Protein AF-A0A377WBI7-F1 (afdb_monomer_lite)

Organism: Klebsiella pneumoniae (NCBI:txid573)

Sequence (250 aa):
MFKARWRDAEKDLSSWRNSPLRPLIEELSASLDDETREEIQTQVDEAQRELADHDEVAATAERISERLIAIAGEQHAVPVSLGLAPTRVDALLRSLRLLLDSGIRGIGDASLGTANLIFLALKSLELDRLVNDGERDHTFFVVEEPEAHLHPHVQRLVYRYFLGTDGDNGDEGTPLTTILTTHSPHIASVTPIRSIVLLRHDPEGGKTIAVSTANAPFTPRDEDDLQRYIDVTRGEIFFFTWGDLGGRGC

Secondary structure (DSSP, 8-state):
-EEEEGGGHHHHHH-TTT-THHHHHHHHHHH--HHHHHHHHHHHHHHHHHHHTSHHHHHHHHHHHHHHHHHH-TTTPPP-----S--SHHHHHHH---EETTTTEEGGGS-HHHHHHHHHHHHHHHHHHHHHT-S-S-EEEEEESTTTT--HHHHHHHHHHHTT-STT---TT--EEEEEE---HHHHHTS-GGG-EEEEEETTTTEEEEEESTT----HHHHHHHHHHHHHH-GGGGT--TTSS-----

Radius of gyration: 27.44 Å; chains: 1; bounding box: 75×41×73 Å

InterPro domains:
  IPR027417 P-loop containing nucleoside triphosphate hydrolase [G3DSA:3.40.50.300] (2-210)
  IPR027417 P-loop containing nucleoside triphosphate hydrolase [SSF52540] (77-189)
  IPR041685 Endonuclease GajA/Old nuclease/RecF-like, AAA domain [PF13175] (25-188)

Structure (mmCIF, N/CA/C/O backbone):
data_AF-A0A377WBI7-F1
#
_entry.id   AF-A0A377WBI7-F1
#
loop_
_atom_site.group_PDB
_atom_site.id
_atom_site.type_symbol
_atom_site.label_atom_id
_atom_site.label_alt_id
_atom_site.label_comp_id
_atom_site.label_asym_id
_atom_site.label_entity_id
_atom_site.label_seq_id
_atom_site.pdbx_PDB_ins_code
_atom_site.Cartn_x
_atom_site.Cartn_y
_atom_site.Cartn_z
_atom_site.occupancy
_atom_site.B_iso_or_equiv
_atom_site.auth_seq_id
_atom_site.auth_comp_id
_atom_site.auth_asym_id
_atom_site.auth_atom_id
_atom_site.pdbx_PDB_model_num
ATOM 1 N N . MET A 1 1 ? -5.033 -2.474 -15.486 1.00 46.72 1 MET A N 1
ATOM 2 C CA . MET A 1 1 ? -4.048 -1.380 -15.580 1.00 46.72 1 MET A CA 1
ATOM 3 C C . MET A 1 1 ? -4.185 -0.540 -14.329 1.00 46.72 1 MET A C 1
ATOM 5 O O . MET A 1 1 ? -5.250 0.034 -14.127 1.00 46.72 1 MET A O 1
ATOM 9 N N . PHE A 1 2 ? -3.156 -0.516 -13.486 1.00 53.03 2 PHE A N 1
ATOM 10 C CA . PHE A 1 2 ? -3.106 0.356 -12.312 1.00 53.03 2 PHE A CA 1
ATOM 11 C C . PHE A 1 2 ? -2.242 1.575 -12.616 1.00 53.03 2 PHE A C 1
ATOM 13 O O . PHE A 1 2 ? -1.154 1.423 -13.165 1.00 53.03 2 PHE A O 1
ATOM 20 N N . LYS A 1 3 ? -2.741 2.769 -12.275 1.00 53.59 3 LYS A N 1
ATOM 21 C CA . LYS A 1 3 ? -2.006 4.034 -12.371 1.00 53.59 3 LYS A CA 1
ATOM 22 C C . LYS A 1 3 ? -1.925 4.657 -10.980 1.00 53.59 3 LYS A C 1
ATOM 24 O O . LYS A 1 3 ? -2.959 5.028 -10.432 1.00 53.59 3 LYS A O 1
ATOM 29 N N . ALA A 1 4 ? -0.720 4.794 -10.438 1.00 56.22 4 ALA A N 1
ATOM 30 C CA . ALA A 1 4 ? -0.480 5.518 -9.191 1.00 56.22 4 ALA A CA 1
ATOM 31 C C . ALA A 1 4 ? 0.111 6.904 -9.490 1.00 56.22 4 ALA A C 1
ATOM 33 O O . ALA A 1 4 ? 1.059 7.016 -10.267 1.00 56.22 4 ALA A O 1
ATOM 34 N N . ARG A 1 5 ? -0.440 7.956 -8.866 1.00 56.75 5 ARG A N 1
ATOM 35 C CA . ARG A 1 5 ? 0.184 9.287 -8.790 1.00 56.75 5 ARG A CA 1
ATOM 36 C C . ARG A 1 5 ? 0.450 9.620 -7.330 1.00 56.75 5 ARG A C 1
ATOM 38 O O . ARG A 1 5 ? -0.445 9.562 -6.499 1.00 56.75 5 ARG A O 1
ATOM 45 N N . TRP A 1 6 ? 1.689 9.967 -7.026 1.00 55.25 6 TRP A N 1
ATOM 46 C CA . TRP A 1 6 ? 2.224 9.886 -5.666 1.00 55.25 6 TRP A CA 1
ATOM 47 C C . TRP A 1 6 ? 1.820 11.034 -4.745 1.00 55.25 6 TRP A C 1
ATOM 49 O O . TRP A 1 6 ? 1.970 10.944 -3.532 1.00 55.25 6 TRP A O 1
ATOM 59 N N . ARG A 1 7 ? 1.238 12.097 -5.309 1.00 57.84 7 ARG A N 1
ATOM 60 C CA . ARG A 1 7 ? 0.722 13.237 -4.540 1.00 57.84 7 ARG A CA 1
ATOM 61 C C . ARG A 1 7 ? -0.483 12.880 -3.662 1.00 57.84 7 ARG A C 1
ATOM 63 O O . ARG A 1 7 ? -0.804 13.661 -2.777 1.00 57.84 7 ARG A O 1
ATOM 70 N N . ASP A 1 8 ? -1.113 11.726 -3.884 1.00 66.25 8 ASP A N 1
ATOM 71 C CA . ASP A 1 8 ? -2.325 11.304 -3.177 1.00 66.25 8 ASP A CA 1
ATOM 72 C C . ASP A 1 8 ? -2.125 10.062 -2.283 1.00 66.25 8 ASP A C 1
ATOM 74 O O . ASP A 1 8 ? -3.096 9.595 -1.698 1.00 66.25 8 ASP A O 1
ATOM 78 N N . ALA A 1 9 ? -0.903 9.532 -2.110 1.00 72.69 9 ALA A N 1
ATOM 79 C CA . ALA A 1 9 ? -0.685 8.278 -1.367 1.00 72.69 9 ALA A CA 1
ATOM 80 C C . ALA A 1 9 ? -1.206 8.333 0.083 1.00 72.69 9 ALA A C 1
ATOM 82 O O . ALA A 1 9 ? -1.908 7.428 0.521 1.00 72.69 9 ALA A O 1
ATOM 83 N N . GLU A 1 10 ? -0.945 9.418 0.814 1.00 73.31 10 GLU A N 1
ATOM 84 C CA . GLU A 1 10 ? -1.467 9.628 2.175 1.00 73.31 10 GLU A CA 1
ATOM 85 C C . GLU A 1 10 ? -3.006 9.676 2.204 1.00 73.31 10 GLU A C 1
ATOM 87 O O . GLU A 1 10 ? -3.669 9.084 3.062 1.00 73.31 10 GLU A O 1
ATOM 92 N N . LYS A 1 11 ? -3.596 10.351 1.216 1.00 76.56 11 LYS A N 1
ATOM 93 C CA . LYS A 1 11 ? -5.045 10.495 1.072 1.00 76.56 11 LYS A CA 1
ATOM 94 C C . LYS A 1 11 ? -5.715 9.170 0.709 1.00 76.56 11 LYS A C 1
ATOM 96 O O . LYS A 1 11 ? -6.778 8.849 1.237 1.00 76.56 11 LYS A O 1
ATOM 101 N N . ASP A 1 12 ? -5.097 8.394 -0.170 1.00 78.12 12 ASP A N 1
ATOM 102 C CA . ASP A 1 12 ? -5.599 7.087 -0.574 1.00 78.12 12 ASP A CA 1
ATOM 103 C C 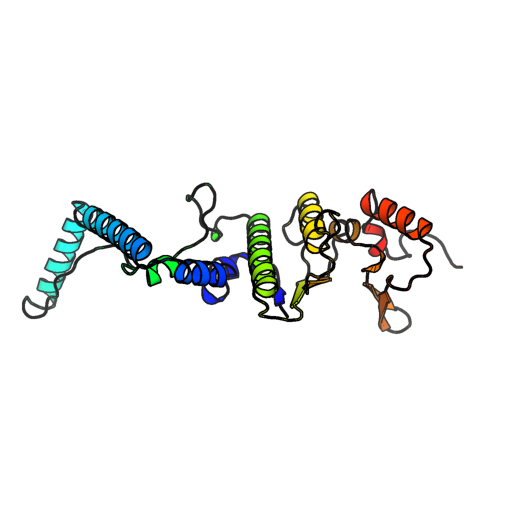. ASP A 1 12 ? -5.425 6.061 0.547 1.00 78.12 12 ASP A C 1
ATOM 105 O O . ASP A 1 12 ? -6.336 5.278 0.796 1.00 78.12 12 ASP A O 1
ATOM 109 N N . L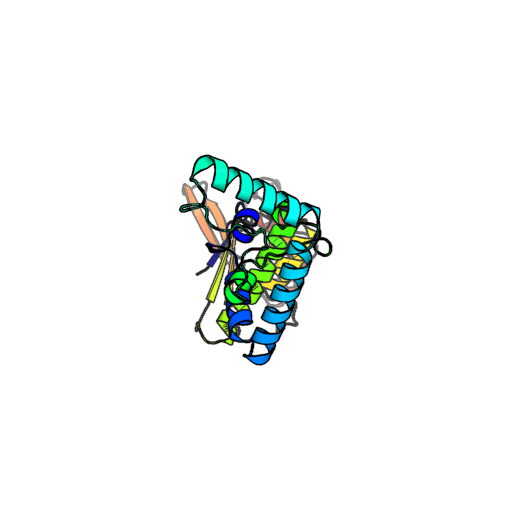EU A 1 13 ? -4.322 6.114 1.300 1.00 77.88 13 LEU A N 1
ATOM 110 C CA . LEU A 1 13 ? -4.113 5.267 2.475 1.00 77.88 13 LEU A CA 1
ATOM 111 C C . LEU A 1 13 ? -5.091 5.587 3.616 1.00 77.88 13 LEU A C 1
ATOM 113 O O . LEU A 1 13 ? -5.550 4.674 4.304 1.00 77.88 13 LEU A O 1
ATOM 117 N N . SER A 1 14 ? -5.435 6.862 3.814 1.00 73.50 14 SER A N 1
ATOM 118 C CA . SER A 1 14 ? -6.391 7.292 4.846 1.00 73.50 14 SER A CA 1
ATOM 119 C C . SER A 1 14 ? -7.859 7.044 4.469 1.00 73.50 14 SER A C 1
ATOM 121 O O . SER A 1 14 ? -8.714 6.922 5.357 1.00 73.50 14 SER A O 1
ATOM 123 N N . SER A 1 15 ? -8.172 6.925 3.172 1.00 78.94 15 SER A N 1
ATOM 124 C CA . SER A 1 15 ? -9.523 6.678 2.662 1.00 78.94 15 SER A CA 1
ATOM 125 C C . SER A 1 15 ? -9.781 5.199 2.375 1.00 78.94 15 SER A C 1
ATOM 127 O O . SER A 1 15 ? -9.255 4.643 1.418 1.00 78.94 15 SER A O 1
ATOM 129 N N . TRP A 1 16 ? -10.706 4.578 3.115 1.00 75.75 16 TRP A N 1
ATOM 130 C CA . TRP A 1 16 ? -11.101 3.174 2.907 1.00 75.75 16 TRP A CA 1
ATOM 131 C C . TRP A 1 16 ? -11.421 2.822 1.445 1.00 75.75 16 TRP A C 1
ATOM 133 O O . TRP A 1 16 ? -11.037 1.767 0.950 1.00 75.75 16 TRP A O 1
ATOM 143 N N . ARG A 1 17 ? -12.125 3.711 0.731 1.00 76.81 17 ARG A N 1
ATOM 144 C CA . ARG A 1 17 ? -12.607 3.432 -0.630 1.00 76.81 17 ARG A CA 1
ATOM 145 C C . ARG A 1 17 ? -11.471 3.245 -1.636 1.00 76.81 17 ARG A C 1
ATOM 147 O O . ARG A 1 17 ? -11.633 2.467 -2.572 1.00 76.81 17 ARG A O 1
ATOM 154 N N . ASN A 1 18 ? -10.371 3.967 -1.449 1.00 77.19 18 ASN A N 1
ATOM 155 C CA . ASN A 1 18 ? -9.232 3.972 -2.363 1.00 77.19 18 ASN A CA 1
ATOM 156 C C . ASN A 1 18 ? -8.027 3.203 -1.802 1.00 77.19 18 ASN A C 1
ATOM 158 O O . ASN A 1 18 ? -7.040 3.017 -2.515 1.00 77.19 18 ASN A O 1
ATOM 162 N N . SER A 1 19 ? -8.094 2.781 -0.538 1.00 81.62 19 SER A N 1
ATOM 163 C CA . SER A 1 19 ? -6.946 2.222 0.157 1.00 81.62 19 SER A CA 1
ATOM 164 C C . SER A 1 19 ? -6.550 0.861 -0.418 1.00 81.62 19 SER A C 1
ATOM 166 O O . SER A 1 19 ? -7.400 -0.030 -0.508 1.00 81.62 19 SER A O 1
ATOM 168 N N . PRO A 1 20 ? -5.259 0.647 -0.738 1.00 81.75 20 PRO A N 1
ATOM 169 C CA . PRO A 1 20 ? -4.745 -0.671 -1.110 1.00 81.75 20 PRO A CA 1
ATOM 170 C C . PRO A 1 20 ? -4.828 -1.699 0.031 1.00 81.75 20 PRO A C 1
ATOM 172 O O . PRO A 1 20 ? -4.635 -2.882 -0.206 1.00 81.75 20 PRO A O 1
ATOM 175 N N . LEU A 1 21 ? -5.153 -1.281 1.262 1.00 85.88 21 LEU A N 1
ATOM 176 C CA . LEU A 1 21 ? -5.431 -2.198 2.374 1.00 85.88 21 LEU A CA 1
ATOM 177 C C . LEU A 1 21 ? -6.753 -2.935 2.235 1.00 85.88 21 LEU A C 1
ATOM 179 O O . LEU A 1 21 ? -6.929 -3.998 2.824 1.00 85.88 21 LEU A O 1
ATOM 183 N N . ARG A 1 22 ? -7.717 -2.336 1.534 1.00 87.25 22 ARG A N 1
ATOM 184 C CA . ARG A 1 22 ? -9.089 -2.831 1.520 1.00 87.25 22 ARG A CA 1
ATOM 185 C C . ARG A 1 22 ? -9.178 -4.288 1.038 1.00 87.25 22 ARG A C 1
ATOM 187 O O . ARG A 1 22 ? -9.806 -5.059 1.758 1.00 87.25 22 ARG A O 1
ATOM 194 N N . PRO A 1 23 ? -8.558 -4.688 -0.092 1.00 85.69 23 PRO A N 1
ATOM 195 C CA . PRO A 1 23 ? -8.578 -6.083 -0.532 1.00 85.69 23 PRO A CA 1
ATOM 196 C C . PRO A 1 23 ? -7.986 -7.042 0.508 1.00 85.69 23 PRO A C 1
ATOM 198 O O . PRO A 1 23 ? -8.572 -8.083 0.766 1.00 85.69 23 PRO A O 1
ATOM 201 N N . LEU A 1 24 ? -6.890 -6.649 1.171 1.00 85.94 24 LEU A N 1
ATOM 202 C CA . LEU A 1 24 ? -6.230 -7.463 2.201 1.00 85.94 24 LEU A CA 1
ATOM 203 C C . LEU A 1 24 ? -7.119 -7.662 3.439 1.00 85.94 24 LEU A C 1
ATOM 205 O O . LEU A 1 24 ? -7.151 -8.736 4.029 1.00 85.94 24 LEU A O 1
ATOM 209 N N . ILE A 1 25 ? -7.866 -6.630 3.838 1.00 87.81 25 ILE A N 1
ATOM 210 C CA . ILE A 1 25 ? -8.804 -6.712 4.967 1.00 87.81 25 ILE A CA 1
ATOM 211 C C . ILE A 1 25 ? -10.059 -7.509 4.589 1.00 87.81 25 ILE A C 1
ATOM 213 O O . ILE A 1 25 ? -10.611 -8.226 5.424 1.00 87.81 25 ILE A O 1
ATOM 217 N N . GLU A 1 26 ? -10.537 -7.381 3.350 1.00 86.69 26 GLU A N 1
ATOM 218 C CA . GLU A 1 26 ? -11.655 -8.182 2.841 1.00 86.69 26 GLU A CA 1
ATOM 219 C C . GLU A 1 26 ? -11.289 -9.673 2.794 1.00 86.69 26 GLU A C 1
ATOM 221 O O . GLU A 1 26 ? -12.094 -10.498 3.222 1.00 86.69 26 GLU A O 1
ATOM 226 N N . GLU A 1 27 ? -10.066 -10.002 2.378 1.00 85.56 27 GLU A N 1
ATOM 227 C CA . GLU A 1 27 ? -9.516 -11.359 2.404 1.00 85.56 27 GLU A CA 1
ATOM 228 C C . GLU A 1 27 ? -9.373 -11.892 3.831 1.00 85.56 27 GLU A C 1
ATOM 230 O O . GLU A 1 27 ? -9.903 -12.959 4.131 1.00 85.56 27 GLU A O 1
ATOM 235 N N . LEU A 1 28 ? -8.774 -11.109 4.738 1.00 86.25 28 LEU A N 1
ATOM 236 C CA . LEU A 1 28 ? -8.698 -11.453 6.160 1.00 86.25 28 LEU A CA 1
ATOM 237 C C . LEU A 1 28 ? -10.089 -11.767 6.726 1.00 86.25 28 LEU A C 1
ATOM 239 O O . LEU A 1 28 ? -10.283 -12.776 7.389 1.00 86.25 28 LEU A O 1
ATOM 243 N N . SER A 1 29 ? -11.081 -10.922 6.444 1.00 86.56 29 SER A N 1
ATOM 244 C CA . SER A 1 29 ? -12.456 -11.124 6.917 1.00 86.56 29 SER A CA 1
ATOM 245 C C . SER A 1 29 ? -13.102 -12.404 6.373 1.00 86.56 29 SER A C 1
ATOM 247 O O . SER A 1 29 ? -13.932 -13.007 7.061 1.00 86.56 29 SER A O 1
ATOM 249 N N . ALA A 1 30 ? -12.738 -12.799 5.149 1.00 87.00 30 ALA A N 1
ATOM 250 C CA . ALA A 1 30 ? -13.221 -14.009 4.490 1.00 87.00 30 ALA A CA 1
ATOM 251 C C . ALA A 1 30 ? -12.485 -15.278 4.950 1.00 87.00 30 ALA A C 1
ATOM 253 O O . ALA A 1 30 ? -13.076 -16.354 4.912 1.00 87.00 30 ALA A O 1
ATOM 254 N N . SER A 1 31 ? -11.227 -15.165 5.388 1.00 88.25 31 SER A N 1
ATOM 255 C CA . SER A 1 31 ? -10.425 -16.295 5.872 1.00 88.25 31 SER A CA 1
ATOM 256 C C . SER A 1 31 ? -10.680 -16.655 7.337 1.00 88.25 31 SER A C 1
ATOM 258 O O . SER A 1 31 ? -10.240 -17.711 7.780 1.00 88.25 31 SER A O 1
ATOM 260 N N . LEU A 1 32 ? -11.337 -15.779 8.103 1.00 90.19 32 LEU A N 1
ATOM 261 C CA . LEU A 1 32 ? -11.711 -16.051 9.493 1.00 90.19 32 LEU A CA 1
ATOM 262 C C . LEU A 1 32 ? -12.856 -17.065 9.552 1.00 90.19 32 LEU A C 1
ATOM 264 O O . LEU A 1 32 ? -13.914 -16.840 8.957 1.00 90.19 32 LEU A O 1
ATOM 268 N N . ASP A 1 33 ? -12.657 -18.140 10.311 1.00 92.62 33 ASP A N 1
ATOM 269 C CA . ASP A 1 33 ? -13.710 -19.099 10.630 1.00 92.62 33 ASP A CA 1
ATOM 270 C C . ASP A 1 33 ? -14.700 -18.547 11.673 1.00 92.62 33 ASP A C 1
ATOM 272 O O . ASP A 1 33 ? -14.504 -17.482 12.271 1.00 92.62 33 ASP A O 1
ATOM 276 N N . ASP A 1 34 ? -15.814 -19.262 11.850 1.00 90.62 34 ASP A N 1
ATOM 277 C CA . ASP A 1 34 ? -16.890 -18.841 12.750 1.00 90.62 34 ASP A CA 1
ATOM 278 C C . ASP A 1 34 ? -16.432 -18.806 14.218 1.00 90.62 34 ASP A C 1
ATOM 280 O O . ASP A 1 34 ? -16.832 -17.903 14.952 1.00 90.62 34 ASP A O 1
ATOM 284 N N . GLU A 1 35 ? -15.554 -19.732 14.623 1.00 93.75 35 GLU A N 1
ATOM 285 C CA . GLU A 1 35 ? -14.995 -19.801 15.980 1.00 93.75 35 GLU A CA 1
ATOM 286 C C . GLU A 1 35 ? -14.150 -18.557 16.286 1.00 93.75 35 GLU A C 1
ATOM 288 O O . GLU A 1 35 ? -14.445 -17.827 17.233 1.00 93.75 35 GLU A O 1
ATOM 293 N N . THR A 1 36 ? -13.189 -18.213 15.421 1.00 91.44 36 THR A N 1
ATOM 294 C CA . THR A 1 36 ? -12.363 -17.007 15.595 1.00 91.44 36 THR A CA 1
ATOM 295 C C . THR A 1 36 ? -13.215 -15.736 15.557 1.00 91.44 36 THR A C 1
ATOM 297 O O . THR A 1 36 ? -12.953 -14.765 16.272 1.00 91.44 36 THR A O 1
ATOM 300 N N . ARG A 1 37 ? -14.263 -15.708 14.724 1.00 89.38 37 ARG A N 1
ATOM 301 C CA . ARG A 1 37 ? -15.181 -14.562 14.651 1.00 89.38 37 ARG A CA 1
ATOM 302 C C . ARG A 1 37 ? -15.935 -14.366 15.967 1.00 89.38 37 ARG A C 1
ATOM 304 O O . ARG A 1 37 ? -16.094 -13.224 16.403 1.00 89.38 37 ARG A O 1
ATOM 311 N N . GLU A 1 38 ? -16.383 -15.447 16.596 1.00 91.00 38 GLU A N 1
ATOM 312 C CA . GLU A 1 38 ? -17.058 -15.417 17.896 1.00 91.00 38 GLU A CA 1
ATOM 313 C C . GLU A 1 38 ? -16.102 -15.017 19.031 1.00 91.00 38 GLU A C 1
ATOM 315 O O . GLU A 1 38 ? -16.464 -14.198 19.883 1.00 91.00 38 GLU A O 1
ATOM 320 N N . GLU A 1 39 ? -14.854 -15.493 18.998 1.00 92.12 39 GLU A N 1
ATOM 321 C CA . GLU A 1 39 ? -13.808 -15.079 19.940 1.00 92.12 39 GLU A CA 1
ATOM 322 C C . GLU A 1 39 ? -13.550 -13.565 19.883 1.00 92.12 39 GLU A C 1
ATOM 324 O O . GLU A 1 39 ? -13.593 -12.886 20.913 1.00 92.12 39 GLU A O 1
ATOM 329 N N . ILE A 1 40 ? -13.349 -13.007 18.682 1.00 89.56 40 ILE A N 1
ATOM 330 C CA . ILE A 1 40 ? -13.129 -11.562 18.494 1.00 89.56 40 ILE A CA 1
ATOM 331 C C . ILE A 1 40 ? -14.351 -10.764 18.963 1.00 89.56 40 ILE A C 1
ATOM 333 O O . ILE A 1 40 ? -14.198 -9.744 19.637 1.00 89.56 40 ILE A O 1
ATOM 337 N N . GLN A 1 41 ? -15.566 -11.214 18.632 1.00 89.75 41 GLN A N 1
ATOM 338 C CA . GLN A 1 41 ? -16.798 -10.549 19.070 1.00 89.75 41 GLN A CA 1
ATOM 339 C C . GLN A 1 41 ? -16.891 -10.500 20.599 1.00 89.75 41 GLN A C 1
ATOM 341 O O . GLN A 1 41 ? -17.229 -9.460 21.162 1.00 89.75 41 GLN A O 1
ATOM 346 N N . THR A 1 42 ? -16.543 -11.598 21.270 1.00 91.25 42 THR A N 1
ATOM 347 C CA . THR A 1 42 ? -16.577 -11.690 22.733 1.00 91.25 42 THR A CA 1
ATOM 348 C C . THR A 1 42 ? -15.605 -10.706 23.380 1.00 91.25 42 THR A C 1
ATOM 350 O O . THR A 1 42 ? -15.996 -9.983 24.295 1.00 91.25 42 THR A O 1
ATOM 353 N N . GLN A 1 43 ? -14.372 -10.615 22.871 1.00 90.38 43 GLN A N 1
ATOM 354 C CA . GLN A 1 43 ? -13.364 -9.675 23.379 1.00 90.38 43 GLN A CA 1
ATOM 355 C C . GLN A 1 43 ? -13.802 -8.214 23.224 1.00 90.38 43 GLN A C 1
ATOM 357 O O . GLN A 1 43 ? -13.606 -7.396 24.122 1.00 90.38 43 GLN A O 1
ATOM 362 N N . VAL A 1 44 ? -14.420 -7.879 22.090 1.00 88.44 44 VAL A N 1
ATOM 363 C CA . VAL A 1 44 ? -14.940 -6.528 21.841 1.00 88.44 44 VAL A CA 1
ATOM 364 C C . VAL A 1 44 ? -16.084 -6.206 22.795 1.00 88.44 44 VAL A C 1
ATOM 366 O O . VAL A 1 44 ? -16.115 -5.117 23.368 1.00 88.44 44 VAL A O 1
ATOM 369 N N . ASP A 1 45 ? -17.017 -7.140 22.974 1.00 87.69 45 ASP A N 1
ATOM 370 C CA . ASP A 1 45 ? -18.154 -6.958 23.871 1.00 87.69 45 ASP A CA 1
ATOM 371 C C . ASP A 1 45 ? -17.695 -6.795 25.327 1.00 87.69 45 ASP A C 1
ATOM 373 O O . ASP A 1 45 ? -18.280 -6.012 26.075 1.00 87.69 45 ASP A O 1
ATOM 377 N N . GLU A 1 46 ? -16.657 -7.522 25.744 1.00 90.00 46 GLU A N 1
ATOM 378 C CA . GLU A 1 46 ? -16.041 -7.387 27.067 1.00 90.00 46 GLU A CA 1
ATOM 379 C C . GLU A 1 46 ? -15.403 -6.007 27.250 1.00 90.00 46 GLU A C 1
ATOM 381 O O . GLU A 1 46 ? -15.781 -5.287 28.176 1.00 90.00 46 GLU A O 1
ATOM 386 N N . ALA A 1 47 ? -14.546 -5.580 26.318 1.00 88.12 47 ALA A N 1
ATOM 387 C CA . ALA A 1 47 ? -13.919 -4.258 26.360 1.00 88.12 47 ALA A CA 1
ATOM 388 C C . ALA A 1 47 ? -14.952 -3.115 26.343 1.00 88.12 47 ALA A C 1
ATOM 390 O O . ALA A 1 47 ? -14.781 -2.086 26.997 1.00 88.12 47 ALA A O 1
ATOM 391 N N . GLN A 1 48 ? -16.055 -3.286 25.607 1.00 85.69 48 GLN A N 1
ATOM 392 C CA . GLN A 1 48 ? -17.143 -2.315 25.590 1.00 85.69 48 GLN A CA 1
ATOM 393 C C . GLN A 1 48 ? -17.862 -2.227 26.939 1.00 85.69 48 GLN A C 1
ATOM 395 O O . GLN A 1 48 ? -18.191 -1.116 27.359 1.00 85.69 48 GLN A O 1
ATOM 400 N N . ARG A 1 49 ? -18.137 -3.363 27.594 1.00 86.88 49 ARG A N 1
ATOM 401 C CA . ARG A 1 49 ? -18.753 -3.370 28.931 1.00 86.88 49 ARG A CA 1
ATOM 402 C C . ARG A 1 49 ? -17.842 -2.686 29.940 1.00 86.88 49 ARG A C 1
ATOM 404 O O . ARG A 1 49 ? -18.300 -1.789 30.633 1.00 86.88 49 ARG A O 1
ATOM 411 N N . GLU A 1 50 ? -16.554 -3.020 29.934 1.00 89.62 50 GLU A N 1
ATOM 412 C CA . GLU A 1 50 ? -15.570 -2.405 30.829 1.00 89.62 50 GLU A CA 1
ATOM 413 C C . GLU A 1 50 ? -15.501 -0.878 30.651 1.00 89.62 50 GLU A C 1
ATOM 415 O O . GLU A 1 50 ? -15.487 -0.137 31.632 1.00 89.62 50 GLU A O 1
ATOM 420 N N . LEU A 1 51 ? -15.539 -0.382 29.408 1.00 88.06 51 LEU A N 1
ATOM 421 C CA . LEU A 1 51 ? -15.569 1.061 29.152 1.00 88.06 51 LEU A CA 1
ATOM 422 C C . LEU A 1 51 ? -16.881 1.718 29.607 1.00 88.06 51 LEU A C 1
ATOM 424 O O . LEU A 1 51 ? -16.857 2.838 30.116 1.00 88.06 51 LEU A O 1
ATOM 428 N N . ALA A 1 52 ? -18.022 1.064 29.380 1.00 86.06 52 ALA A N 1
ATOM 429 C CA . ALA A 1 52 ? -19.332 1.594 29.756 1.00 86.06 52 ALA A CA 1
ATOM 430 C C . ALA A 1 52 ? -19.517 1.661 31.280 1.00 86.06 52 ALA A C 1
ATOM 432 O O . ALA A 1 52 ? -20.183 2.577 31.766 1.00 86.06 52 ALA A O 1
ATOM 433 N N . ASP A 1 53 ? -18.894 0.733 32.009 1.00 87.12 53 ASP A N 1
ATOM 434 C CA . ASP A 1 53 ? -18.929 0.651 33.471 1.00 87.12 53 ASP A CA 1
ATOM 435 C C . ASP A 1 53 ? -17.980 1.654 34.153 1.00 87.12 53 ASP A C 1
ATOM 437 O O . ASP A 1 53 ? -18.027 1.817 35.371 1.00 87.12 53 ASP A O 1
ATOM 441 N N . HIS A 1 54 ? -17.134 2.363 33.397 1.00 92.88 54 HIS A N 1
ATOM 442 C CA . HIS A 1 54 ? -16.270 3.408 33.944 1.00 92.88 54 HIS A CA 1
ATOM 443 C C . HIS A 1 54 ? -17.109 4.598 34.445 1.00 92.88 54 HIS A C 1
ATOM 445 O O . HIS A 1 54 ? -17.922 5.153 33.697 1.00 92.88 54 HIS A O 1
ATOM 451 N N . ASP A 1 55 ? -16.874 5.035 35.688 1.00 90.69 55 ASP A N 1
ATOM 452 C CA . ASP A 1 55 ? -17.718 6.008 36.407 1.00 90.69 55 ASP A CA 1
ATOM 453 C C . ASP A 1 55 ? -18.004 7.289 35.596 1.00 90.69 55 ASP A C 1
ATOM 455 O O . ASP A 1 55 ? -19.138 7.759 35.512 1.00 90.69 55 ASP A O 1
ATOM 459 N N . GLU A 1 56 ? -16.986 7.854 34.947 1.00 92.31 56 GLU A N 1
ATOM 460 C CA . GLU A 1 56 ? -17.082 9.059 34.120 1.00 92.31 56 GLU A CA 1
ATOM 461 C C . GLU A 1 56 ? -17.972 8.860 32.886 1.00 92.31 56 GLU A C 1
ATOM 463 O O . GLU A 1 56 ? -18.687 9.784 32.477 1.00 92.31 56 GLU A O 1
ATOM 468 N N . VAL A 1 57 ? -17.939 7.669 32.284 1.00 89.81 57 VAL A N 1
ATOM 469 C CA . VAL A 1 57 ? -18.744 7.323 31.106 1.00 89.81 57 VAL A CA 1
ATOM 470 C C . VAL A 1 57 ? -20.199 7.131 31.525 1.00 89.81 57 VAL A C 1
ATOM 472 O O . VAL A 1 57 ? -21.084 7.768 30.941 1.00 89.81 57 VAL A O 1
ATOM 475 N N . ALA A 1 58 ? -20.445 6.352 32.581 1.00 88.56 58 ALA A N 1
ATOM 476 C CA . ALA A 1 58 ? -21.776 6.122 33.140 1.00 88.56 58 ALA A CA 1
ATOM 477 C C . ALA A 1 58 ? -22.438 7.433 33.598 1.00 88.56 58 ALA A C 1
ATOM 479 O O . ALA A 1 58 ? -23.546 7.756 33.163 1.00 88.56 58 ALA A O 1
ATOM 480 N N . ALA A 1 59 ? -21.723 8.265 34.362 1.00 90.88 59 ALA A N 1
ATOM 481 C CA . ALA A 1 59 ? -22.228 9.560 34.821 1.00 90.88 59 ALA A CA 1
ATOM 482 C C . ALA A 1 59 ? -22.556 10.507 33.654 1.00 90.88 59 ALA A C 1
ATOM 484 O O . ALA A 1 59 ? -23.502 11.298 33.712 1.00 90.88 59 ALA A O 1
ATOM 485 N N . THR A 1 60 ? -21.788 10.447 32.562 1.00 92.31 60 THR A N 1
ATOM 486 C CA . THR A 1 60 ? -22.085 11.238 31.361 1.00 92.31 60 THR A CA 1
ATOM 487 C C . THR A 1 60 ? -23.347 10.731 30.660 1.00 92.31 60 THR A C 1
ATOM 489 O O . THR A 1 60 ? -24.181 11.547 30.257 1.00 92.31 60 THR A O 1
ATOM 492 N N . ALA A 1 61 ? -23.527 9.412 30.551 1.00 89.12 61 ALA A N 1
ATOM 493 C CA . ALA A 1 61 ? -24.728 8.806 29.976 1.00 89.12 61 ALA A CA 1
ATOM 494 C C . ALA A 1 61 ? -25.993 9.132 30.793 1.00 89.12 61 ALA A C 1
ATOM 496 O O . ALA A 1 61 ? -27.026 9.489 30.215 1.00 89.12 61 ALA A O 1
ATOM 497 N N . GLU A 1 62 ? -25.904 9.108 32.126 1.00 90.50 62 GLU A N 1
ATOM 498 C CA . GLU A 1 62 ? -26.993 9.509 33.026 1.00 90.50 62 GLU A CA 1
ATOM 499 C C . GLU A 1 62 ? -27.380 10.973 32.820 1.00 90.50 62 GLU A C 1
ATOM 501 O O . GLU A 1 62 ? -28.545 11.276 32.569 1.00 90.50 62 GLU A O 1
ATOM 506 N N . ARG A 1 63 ? -26.405 11.890 32.802 1.00 92.38 63 ARG A N 1
ATOM 507 C CA . ARG A 1 63 ? -26.662 13.323 32.567 1.00 92.38 63 ARG A CA 1
ATOM 508 C C . ARG A 1 63 ? -27.332 13.596 31.219 1.00 92.38 63 ARG A C 1
ATOM 510 O O . ARG A 1 63 ? -28.160 14.506 31.116 1.00 92.38 63 ARG A O 1
ATOM 517 N N . ILE A 1 64 ? -26.963 12.852 30.173 1.00 91.44 64 ILE A N 1
ATOM 518 C CA . ILE A 1 64 ? -27.619 12.937 28.859 1.00 91.44 64 ILE A CA 1
ATOM 519 C C . ILE A 1 64 ? -29.062 12.436 28.964 1.00 91.44 64 ILE A C 1
ATOM 521 O O . ILE A 1 64 ? -29.973 13.100 28.468 1.00 91.44 64 ILE A O 1
ATOM 525 N N . SER A 1 65 ? -29.276 11.312 29.645 1.00 90.06 65 SER A N 1
ATOM 526 C CA . SER A 1 65 ? -30.599 10.712 29.838 1.00 90.06 65 SER A CA 1
ATOM 527 C C . SER A 1 65 ? -31.533 11.628 30.635 1.00 90.06 65 SER A C 1
ATOM 529 O O . SER A 1 65 ? -32.646 11.902 30.190 1.00 90.06 65 SER A O 1
ATOM 531 N N . GLU A 1 66 ? -31.067 12.209 31.742 1.00 92.06 66 GLU A N 1
ATOM 532 C CA . GLU A 1 66 ? -31.812 13.205 32.524 1.00 92.06 66 GLU A CA 1
ATOM 533 C C . GLU A 1 66 ? -32.202 14.418 31.674 1.00 92.06 66 GLU A C 1
ATOM 535 O O . GLU A 1 66 ? -33.334 14.906 31.730 1.00 92.06 66 GLU A O 1
ATOM 540 N N . ARG A 1 67 ? -31.274 14.905 30.838 1.00 92.00 67 ARG A N 1
ATOM 541 C CA . ARG A 1 67 ? -31.541 16.030 29.938 1.00 92.00 67 ARG A CA 1
ATOM 542 C C . ARG A 1 67 ? -32.574 15.672 28.874 1.00 92.00 67 ARG A C 1
ATOM 544 O O . ARG A 1 67 ? -33.420 16.509 28.566 1.00 92.00 67 ARG A O 1
ATOM 551 N N . LEU A 1 68 ? -32.517 14.463 28.321 1.00 90.06 68 LEU A N 1
ATOM 552 C CA . LEU A 1 68 ? -33.498 13.975 27.351 1.00 90.06 68 LEU A CA 1
ATOM 553 C C . LEU A 1 68 ? -34.888 13.867 27.975 1.00 90.06 68 LEU A C 1
ATOM 555 O O . LEU A 1 68 ? -35.848 14.346 27.374 1.00 90.06 68 LEU A O 1
ATOM 559 N N . ILE A 1 69 ? -34.989 13.340 29.197 1.00 91.69 69 ILE A N 1
ATOM 560 C CA . ILE A 1 69 ? -36.243 13.292 29.960 1.00 91.69 69 ILE A CA 1
ATOM 561 C C . ILE A 1 69 ? -36.784 14.703 30.197 1.00 91.69 69 ILE A C 1
ATOM 563 O O . ILE A 1 69 ? -37.965 14.953 29.965 1.00 91.69 69 ILE A O 1
ATOM 567 N N . ALA A 1 70 ? -35.932 15.654 30.584 1.00 91.38 70 ALA A N 1
ATOM 568 C CA . ALA A 1 70 ? -36.353 17.036 30.811 1.00 91.38 70 ALA A CA 1
ATOM 569 C C . ALA A 1 70 ? -36.864 17.743 29.539 1.00 91.38 70 ALA A C 1
ATOM 571 O O . ALA A 1 70 ? -37.702 18.638 29.638 1.00 91.38 70 ALA A O 1
ATOM 572 N N . ILE A 1 71 ? -36.360 17.372 28.355 1.00 91.94 71 ILE A N 1
ATOM 573 C CA . ILE A 1 71 ? -36.740 17.986 27.072 1.00 91.94 71 ILE A CA 1
ATOM 574 C C . ILE A 1 71 ? -37.974 17.313 26.461 1.00 91.94 71 ILE A C 1
ATOM 576 O O . ILE A 1 71 ? -38.883 18.003 26.004 1.00 91.94 71 ILE A O 1
ATOM 580 N N . ALA A 1 72 ? -37.990 15.982 26.410 1.00 88.50 72 ALA A N 1
ATOM 581 C CA . ALA A 1 72 ? -38.987 15.207 25.673 1.00 88.50 72 ALA A CA 1
ATOM 582 C C . ALA A 1 72 ? -40.089 14.619 26.573 1.00 88.50 72 ALA A C 1
ATOM 584 O O . ALA A 1 72 ? -41.124 14.188 26.071 1.00 88.50 72 ALA A O 1
ATOM 585 N N . GLY A 1 73 ? -39.893 14.626 27.894 1.00 85.44 73 GLY A N 1
ATOM 586 C CA . GLY A 1 73 ? -40.737 13.920 28.855 1.00 85.44 73 GLY A CA 1
ATOM 587 C C . GLY A 1 73 ? -40.420 12.423 28.919 1.00 85.44 73 GLY A C 1
ATOM 588 O O . GLY A 1 73 ? -39.940 11.825 27.957 1.00 85.44 73 GLY A O 1
ATOM 589 N N . GLU A 1 74 ? -40.723 11.793 30.056 1.00 84.38 74 GLU A N 1
ATOM 590 C CA . GLU A 1 74 ? -40.413 10.375 30.326 1.00 84.38 74 GLU A CA 1
ATOM 591 C C . GLU A 1 74 ? -40.990 9.409 29.280 1.00 84.38 74 GLU A C 1
ATOM 593 O O . GLU A 1 74 ? -40.362 8.414 28.942 1.00 84.38 74 GLU A O 1
ATOM 598 N N . GLN A 1 75 ? -42.162 9.726 28.721 1.00 82.06 75 GLN A N 1
ATOM 599 C CA . GLN A 1 75 ? -42.855 8.894 27.726 1.00 82.06 75 GLN A CA 1
ATOM 600 C C . GLN A 1 75 ? -42.146 8.865 26.358 1.00 82.06 75 GLN A C 1
ATOM 602 O O . GLN A 1 75 ? -42.429 7.999 25.531 1.00 82.06 75 GLN A O 1
ATOM 607 N N . HIS A 1 76 ? -41.257 9.827 26.096 1.00 78.69 76 HIS A N 1
ATOM 608 C CA . HIS A 1 76 ? -40.545 9.970 24.823 1.00 78.69 76 HIS A CA 1
ATOM 609 C C . HIS A 1 76 ? -39.021 9.895 24.974 1.00 78.69 76 HIS A C 1
ATOM 611 O O . HIS A 1 76 ? -38.307 9.914 23.970 1.00 78.69 76 HIS A O 1
ATOM 617 N N . ALA A 1 77 ? -38.512 9.809 26.204 1.00 76.50 77 ALA A N 1
ATOM 618 C CA . ALA A 1 77 ? -37.093 9.651 26.462 1.00 76.50 77 ALA A CA 1
ATOM 619 C C . ALA A 1 77 ? -36.653 8.213 26.167 1.00 76.50 77 ALA A C 1
ATOM 621 O O . ALA A 1 77 ? -37.208 7.249 26.691 1.00 76.50 77 ALA A O 1
ATOM 622 N N . VAL A 1 78 ? -35.634 8.078 25.322 1.00 80.31 78 VAL A N 1
ATOM 623 C CA . VAL A 1 78 ? -35.005 6.790 25.022 1.00 80.31 78 VAL A CA 1
ATOM 624 C C . VAL A 1 78 ? -33.837 6.596 25.992 1.00 80.31 78 VAL A C 1
ATOM 626 O O . VAL A 1 78 ? -33.068 7.543 26.169 1.00 80.31 78 VAL A O 1
ATOM 629 N N . PRO A 1 79 ? -33.676 5.413 26.612 1.00 74.19 79 PRO A N 1
ATOM 630 C CA . PRO A 1 79 ? -32.494 5.125 27.416 1.00 74.19 79 PRO A CA 1
ATOM 631 C C . PRO A 1 79 ? -31.233 5.238 26.550 1.00 74.19 79 PRO A C 1
ATOM 633 O O . PRO A 1 79 ? -31.151 4.631 25.481 1.00 74.19 79 PRO A O 1
ATOM 636 N N . VAL A 1 80 ? -30.266 6.039 27.003 1.00 82.56 80 VAL A N 1
ATOM 637 C CA . VAL A 1 80 ? -29.004 6.277 26.294 1.00 82.56 80 VAL A CA 1
ATOM 638 C C . VAL A 1 80 ? -27.862 5.608 27.041 1.00 82.56 80 VAL A C 1
ATOM 640 O O . VAL A 1 80 ? -27.688 5.810 28.238 1.00 82.56 80 VAL A O 1
ATOM 643 N N . SER A 1 81 ? -27.047 4.867 26.300 1.00 78.88 81 SER A N 1
ATOM 644 C CA . SER A 1 81 ? -25.760 4.345 26.751 1.00 78.88 81 SER A CA 1
ATOM 645 C C . SER A 1 81 ? -24.638 4.911 25.884 1.00 78.88 81 SER A C 1
ATOM 647 O O . SER A 1 81 ? -24.826 5.140 24.686 1.00 78.88 81 SER A O 1
ATOM 649 N N . LEU A 1 82 ? -23.462 5.103 26.475 1.00 81.88 82 LEU A N 1
ATOM 650 C CA . LEU A 1 82 ? -22.234 5.430 25.753 1.00 81.88 82 LEU A CA 1
ATOM 651 C C . LEU A 1 82 ? -21.398 4.159 25.596 1.00 81.88 82 LEU A C 1
ATOM 653 O O . LEU A 1 82 ? -21.308 3.355 26.516 1.00 81.88 82 LEU A O 1
ATOM 657 N N . GLY A 1 83 ? -20.803 3.969 24.422 1.00 80.31 83 GLY A N 1
ATOM 658 C CA . GLY A 1 83 ? -19.986 2.798 24.123 1.00 80.31 83 GLY A CA 1
ATOM 659 C C . GLY A 1 83 ? -19.162 2.993 22.857 1.00 80.31 83 GLY A C 1
ATOM 660 O O . GLY A 1 83 ? -19.292 4.008 22.165 1.00 80.31 83 GLY A O 1
ATOM 661 N N . LEU A 1 84 ? -18.309 2.016 22.556 1.00 75.38 84 LEU A N 1
ATOM 662 C CA . LEU A 1 84 ? -17.518 1.989 21.330 1.00 75.38 84 LEU A CA 1
ATOM 663 C C . LEU A 1 84 ? -18.399 1.556 20.154 1.00 75.38 84 LEU A C 1
ATOM 665 O O . LEU A 1 84 ? -19.188 0.622 20.256 1.00 75.38 84 LEU A O 1
ATOM 669 N N . ALA A 1 85 ? -18.262 2.237 19.020 1.00 71.31 85 ALA A N 1
ATOM 670 C CA . ALA A 1 85 ? -18.880 1.833 17.766 1.00 71.31 85 ALA A CA 1
ATOM 671 C C . ALA A 1 85 ? -17.796 1.758 16.683 1.00 71.31 85 ALA A C 1
ATOM 673 O O . ALA A 1 85 ? -16.964 2.667 16.609 1.00 71.31 85 ALA A O 1
ATOM 674 N N . PRO A 1 86 ? -17.817 0.739 15.805 1.00 73.12 86 PRO A N 1
ATOM 675 C CA . PRO A 1 86 ? -18.848 -0.296 15.647 1.00 73.12 86 PRO A CA 1
ATOM 676 C C . PRO A 1 86 ? -18.674 -1.518 16.571 1.00 73.12 86 PRO A C 1
ATOM 678 O O . PRO A 1 86 ? -17.570 -1.810 16.993 1.00 73.12 86 PRO A O 1
ATOM 681 N N . THR A 1 87 ? -19.753 -2.265 16.833 1.00 72.06 87 THR A N 1
ATOM 682 C CA . THR A 1 87 ? -19.728 -3.456 17.714 1.00 72.06 87 THR A CA 1
ATOM 683 C C . THR A 1 87 ? -19.660 -4.781 16.965 1.00 72.06 87 THR A C 1
ATOM 685 O O . THR A 1 87 ? -19.251 -5.787 17.521 1.00 72.06 87 THR A O 1
ATOM 688 N N . ARG A 1 88 ? -20.048 -4.805 15.686 1.00 81.62 88 ARG A N 1
ATOM 689 C CA . ARG A 1 88 ? -19.989 -6.015 14.856 1.00 81.62 88 ARG A CA 1
ATOM 690 C C . ARG A 1 88 ? -18.580 -6.235 14.318 1.00 81.62 88 ARG A C 1
ATOM 692 O O . ARG A 1 88 ? -18.037 -5.310 13.707 1.00 81.62 88 ARG A O 1
ATOM 699 N N . VAL A 1 89 ? -18.080 -7.471 14.383 1.00 84.38 89 VAL A N 1
ATOM 700 C CA . VAL A 1 89 ? -16.763 -7.853 13.826 1.00 84.38 89 VAL A CA 1
ATOM 701 C C . VAL A 1 89 ? -16.564 -7.358 12.390 1.00 84.38 89 VAL A C 1
ATOM 703 O O . VAL A 1 89 ? -15.566 -6.708 12.107 1.00 84.38 89 VAL A O 1
ATOM 706 N N . ASP A 1 90 ? -17.535 -7.538 11.488 1.00 82.62 90 ASP A N 1
ATOM 707 C CA . ASP A 1 90 ? -17.393 -7.097 10.085 1.00 82.62 90 ASP A CA 1
ATOM 708 C C . ASP A 1 90 ? -17.141 -5.589 9.948 1.00 82.62 90 ASP A C 1
ATOM 710 O O . ASP A 1 90 ? -16.429 -5.126 9.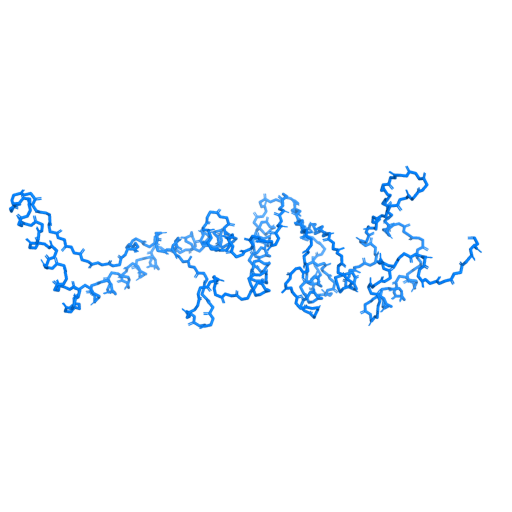056 1.00 82.62 90 ASP A O 1
ATOM 714 N N . ALA A 1 91 ? -17.790 -4.801 10.805 1.00 83.81 91 ALA A N 1
ATOM 715 C CA . ALA A 1 91 ? -17.661 -3.355 10.801 1.00 83.81 91 ALA A CA 1
ATOM 716 C C . ALA A 1 91 ? -16.361 -2.916 11.490 1.00 83.81 91 ALA A C 1
ATOM 718 O O . ALA A 1 91 ? -15.755 -1.941 11.050 1.00 83.81 91 ALA A O 1
ATOM 719 N N . LEU A 1 92 ? -15.902 -3.662 12.499 1.00 84.75 92 LEU A N 1
ATOM 720 C CA . LEU A 1 92 ? -14.607 -3.459 13.150 1.00 84.75 92 LEU A CA 1
ATOM 721 C C . LEU A 1 92 ? -13.445 -3.753 12.211 1.00 84.75 92 LEU A C 1
ATOM 723 O O . LEU A 1 92 ? -12.557 -2.914 12.082 1.00 84.75 92 LEU A O 1
ATOM 727 N N . LEU A 1 93 ? -13.494 -4.866 11.478 1.00 84.00 93 LEU A N 1
ATOM 728 C CA . LEU A 1 93 ? -12.486 -5.204 10.473 1.00 84.00 93 LEU A CA 1
ATOM 729 C C . LEU A 1 93 ? -12.379 -4.100 9.412 1.00 84.00 93 LEU A C 1
ATOM 731 O O . LEU A 1 93 ? -11.285 -3.643 9.104 1.00 84.00 93 LEU A O 1
ATOM 735 N N . ARG A 1 94 ? -13.509 -3.562 8.933 1.00 82.38 94 ARG A N 1
ATOM 736 C CA . ARG A 1 94 ? -13.522 -2.404 8.012 1.00 82.38 94 ARG A CA 1
ATOM 737 C C . ARG A 1 94 ? -13.034 -1.097 8.640 1.00 82.38 94 ARG A C 1
ATOM 739 O O . ARG A 1 94 ? -12.723 -0.155 7.914 1.00 82.38 94 ARG A O 1
ATOM 746 N N . SER A 1 95 ? -13.020 -1.005 9.967 1.00 82.88 95 SER A N 1
ATOM 747 C CA . SER A 1 95 ? -12.494 0.153 10.691 1.00 82.88 95 SER A CA 1
ATOM 748 C C . SER A 1 95 ? -10.992 0.063 10.956 1.00 82.88 95 SER A C 1
ATOM 750 O O . SER A 1 95 ? -10.411 1.061 11.385 1.00 82.88 95 SER A O 1
ATOM 752 N N . LEU A 1 96 ? -10.361 -1.087 10.673 1.00 83.88 96 LEU A N 1
ATOM 753 C CA . LEU A 1 96 ? -8.920 -1.257 10.802 1.00 83.88 96 LEU A CA 1
ATOM 754 C C . LEU A 1 96 ? -8.184 -0.243 9.927 1.00 83.88 96 LEU A C 1
ATOM 756 O O . LEU A 1 96 ? -8.512 -0.002 8.763 1.00 83.88 96 LEU A O 1
ATOM 760 N N . ARG A 1 97 ? -7.161 0.362 10.521 1.00 80.50 97 ARG A N 1
ATOM 761 C CA . ARG A 1 97 ? -6.266 1.328 9.885 1.00 80.50 97 ARG A CA 1
ATOM 762 C C . ARG A 1 97 ? -4.841 0.880 10.149 1.00 80.50 97 ARG A C 1
ATOM 764 O O . ARG A 1 97 ? -4.577 0.277 11.187 1.00 80.50 97 ARG A O 1
ATOM 771 N N . LEU A 1 98 ? -3.915 1.211 9.250 1.00 82.25 98 LEU A N 1
ATOM 772 C CA . LEU A 1 98 ? -2.504 1.061 9.599 1.00 82.25 98 LEU A CA 1
ATOM 773 C C . LEU A 1 98 ? -2.152 2.084 10.664 1.00 82.25 98 LEU A C 1
ATOM 775 O O . LEU A 1 98 ? -2.509 3.263 10.561 1.00 82.25 98 LEU A O 1
ATOM 779 N N . LEU A 1 99 ? -1.400 1.609 11.641 1.00 83.31 99 LEU A N 1
ATOM 780 C CA . LEU A 1 99 ? -0.815 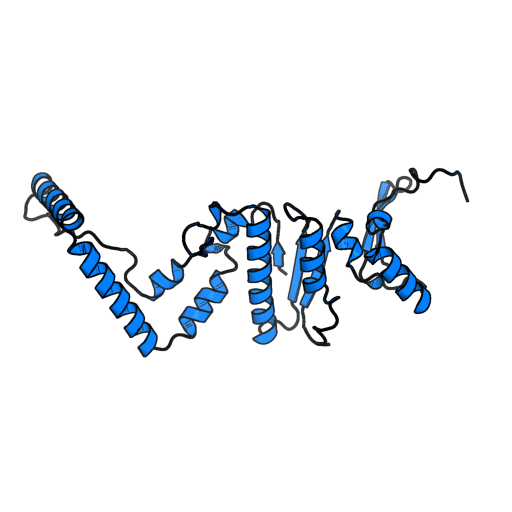2.422 12.682 1.00 83.31 99 LEU A CA 1
ATOM 781 C C . LEU A 1 99 ? 0.703 2.279 12.608 1.00 83.31 99 LEU A C 1
ATOM 783 O O . LEU A 1 99 ? 1.232 1.195 12.360 1.00 83.31 99 LEU A O 1
ATOM 787 N N . LEU A 1 100 ? 1.394 3.390 12.809 1.00 80.81 100 LEU A N 1
ATOM 788 C CA . LEU A 1 100 ? 2.846 3.499 12.831 1.00 80.81 100 LEU A CA 1
ATOM 789 C C . LEU A 1 100 ? 3.335 3.670 14.266 1.00 80.81 100 LEU A C 1
ATOM 791 O O . LEU A 1 100 ? 2.547 3.924 15.180 1.00 80.81 100 LEU A O 1
ATOM 795 N N . ASP A 1 101 ? 4.647 3.525 14.454 1.00 77.31 101 ASP A N 1
ATOM 796 C CA . ASP A 1 101 ? 5.316 3.707 15.744 1.00 77.31 101 ASP A CA 1
ATOM 797 C C . ASP A 1 101 ? 4.642 2.905 16.873 1.00 77.31 101 ASP A C 1
ATOM 799 O O . ASP A 1 101 ? 4.293 3.441 17.919 1.00 77.31 101 ASP A O 1
ATOM 803 N N . SER A 1 102 ? 4.444 1.600 16.654 1.00 70.19 102 SER A N 1
ATOM 804 C CA . SER A 1 102 ? 3.823 0.677 17.625 1.00 70.19 102 SER A CA 1
ATOM 805 C C . SER A 1 102 ? 2.382 1.031 18.018 1.00 70.19 102 SER A C 1
ATOM 807 O O . SER A 1 102 ? 1.984 0.839 19.163 1.00 70.19 102 SER A O 1
ATOM 809 N N . GLY A 1 103 ? 1.588 1.554 17.081 1.00 70.62 103 GLY A N 1
ATOM 810 C CA . GLY A 1 103 ? 0.170 1.844 17.322 1.00 70.62 103 GLY A CA 1
ATOM 811 C C . GLY A 1 103 ? -0.129 3.291 17.715 1.00 70.62 103 GLY A C 1
ATOM 812 O O . GLY A 1 103 ? -1.290 3.639 17.900 1.00 70.62 103 GLY A O 1
ATOM 813 N N . ILE A 1 104 ? 0.895 4.140 17.845 1.00 67.31 104 ILE A N 1
ATOM 814 C CA . ILE A 1 104 ? 0.757 5.492 18.407 1.00 67.31 104 ILE A CA 1
ATOM 815 C C . ILE A 1 104 ? 0.292 6.503 17.354 1.00 67.31 104 ILE A C 1
ATOM 817 O O . ILE A 1 104 ? -0.372 7.483 17.690 1.00 67.31 104 ILE A O 1
ATOM 821 N N . ARG A 1 105 ? 0.652 6.296 16.085 1.00 74.44 105 ARG A N 1
ATOM 822 C CA . ARG A 1 105 ? 0.452 7.290 15.025 1.00 74.44 105 ARG A CA 1
ATOM 823 C C . ARG A 1 105 ? -0.363 6.741 13.872 1.00 74.44 105 ARG A C 1
ATOM 825 O O . ARG A 1 105 ? -0.166 5.603 13.451 1.00 74.44 105 ARG A O 1
ATOM 832 N N . GLY A 1 106 ? -1.257 7.561 13.333 1.00 75.81 106 GLY A N 1
ATOM 833 C CA . GLY A 1 106 ? -1.940 7.234 12.087 1.00 75.81 106 GLY A CA 1
ATOM 834 C C . GLY A 1 106 ? -1.019 7.446 10.885 1.00 75.81 106 GLY A C 1
ATOM 835 O O . GLY A 1 106 ? 0.017 8.099 10.979 1.00 75.81 106 GLY A O 1
ATOM 836 N N . ILE A 1 107 ? -1.428 6.956 9.715 1.00 75.88 107 ILE A N 1
ATOM 837 C CA . ILE A 1 107 ? -0.710 7.220 8.452 1.00 75.88 107 ILE A CA 1
ATOM 838 C C . ILE A 1 107 ? -0.600 8.727 8.157 1.00 75.88 107 ILE A C 1
ATOM 840 O O . ILE A 1 107 ? 0.379 9.148 7.553 1.00 75.88 107 ILE A O 1
ATOM 844 N N . GLY A 1 108 ? -1.567 9.538 8.603 1.00 70.44 108 GLY A N 1
ATOM 845 C CA . GLY A 1 108 ? -1.530 10.998 8.430 1.00 70.44 108 GLY A CA 1
ATOM 846 C C . GLY A 1 108 ? -0.380 11.693 9.171 1.00 70.44 108 GLY A C 1
ATOM 847 O O . GLY A 1 108 ? -0.027 12.815 8.834 1.00 70.44 108 GLY A O 1
ATOM 848 N N . ASP A 1 109 ? 0.243 11.023 10.145 1.00 73.06 109 ASP A N 1
ATOM 849 C CA . ASP A 1 109 ? 1.426 11.534 10.847 1.00 73.06 109 ASP A CA 1
ATOM 850 C C . ASP A 1 109 ? 2.741 11.008 10.232 1.00 73.06 109 ASP A C 1
ATOM 852 O O . ASP A 1 109 ? 3.834 11.327 10.709 1.00 73.06 109 ASP A O 1
ATOM 856 N N . ALA A 1 110 ? 2.660 10.167 9.194 1.00 78.25 110 ALA A N 1
ATOM 857 C CA . ALA A 1 110 ? 3.819 9.603 8.516 1.00 78.25 110 ALA A CA 1
ATOM 858 C C . ALA A 1 110 ? 4.522 10.650 7.644 1.00 78.25 110 ALA A C 1
ATOM 860 O O . ALA A 1 110 ? 3.894 11.520 7.044 1.00 78.25 110 ALA A O 1
ATOM 861 N N . SER A 1 111 ? 5.840 10.509 7.470 1.00 84.81 111 SER A N 1
ATOM 862 C CA . SER A 1 111 ? 6.520 11.261 6.413 1.00 84.81 111 SER A CA 1
ATOM 863 C C . SER A 1 111 ? 6.000 10.827 5.035 1.00 84.81 111 SER A C 1
ATOM 865 O O . SER A 1 111 ? 5.693 9.651 4.832 1.00 84.81 111 SER A O 1
ATOM 867 N N . LEU A 1 112 ? 5.966 11.744 4.063 1.00 82.25 112 LEU A N 1
ATOM 868 C CA . LEU A 1 112 ? 5.528 11.438 2.692 1.00 82.25 112 LEU A CA 1
ATOM 869 C C . LEU A 1 112 ? 6.305 10.262 2.076 1.00 82.25 112 LEU A C 1
ATOM 871 O O . LEU A 1 112 ? 5.720 9.412 1.412 1.00 82.25 112 LEU A O 1
ATOM 875 N N . GLY A 1 113 ? 7.612 10.167 2.343 1.00 84.06 113 GLY A N 1
ATOM 876 C CA . GLY A 1 113 ? 8.427 9.040 1.887 1.00 84.06 113 GLY A CA 1
ATOM 877 C C . GLY A 1 113 ? 8.010 7.712 2.523 1.00 84.06 113 GLY A C 1
ATOM 878 O O . GLY A 1 113 ? 7.898 6.704 1.831 1.00 84.06 113 GLY A O 1
ATOM 879 N N . THR A 1 114 ? 7.717 7.713 3.825 1.00 85.00 114 THR A N 1
ATOM 880 C CA . THR A 1 114 ? 7.196 6.537 4.539 1.00 85.00 114 THR A CA 1
ATOM 881 C C . THR A 1 114 ? 5.826 6.124 4.004 1.00 85.00 114 THR A C 1
ATOM 883 O O . THR A 1 114 ? 5.613 4.945 3.733 1.00 85.00 114 THR A O 1
ATOM 886 N N . ALA A 1 115 ? 4.917 7.080 3.796 1.00 84.31 115 ALA A N 1
ATOM 887 C CA . ALA A 1 115 ? 3.603 6.820 3.214 1.00 84.31 115 ALA A CA 1
ATOM 888 C C . ALA A 1 115 ? 3.720 6.206 1.808 1.00 84.31 115 ALA A C 1
ATOM 890 O O . ALA A 1 115 ? 3.047 5.221 1.513 1.00 84.31 115 ALA A O 1
ATOM 891 N N . ASN A 1 116 ? 4.632 6.717 0.973 1.00 84.81 116 ASN A N 1
ATOM 892 C CA . ASN A 1 116 ? 4.893 6.171 -0.361 1.00 84.81 116 ASN A CA 1
ATOM 893 C C . ASN A 1 116 ? 5.428 4.735 -0.304 1.00 84.81 116 ASN A C 1
ATOM 895 O O . ASN A 1 116 ? 4.968 3.884 -1.063 1.00 84.81 116 ASN A O 1
ATOM 899 N N . LEU A 1 117 ? 6.350 4.435 0.614 1.00 86.88 117 LEU A N 1
ATOM 900 C CA . LEU A 1 117 ? 6.855 3.072 0.804 1.00 86.88 117 LEU A CA 1
ATOM 901 C C . LEU A 1 117 ? 5.763 2.097 1.236 1.00 86.88 117 LEU A C 1
ATOM 903 O O . LEU A 1 117 ? 5.654 1.013 0.671 1.00 86.88 117 LEU A O 1
ATOM 907 N N . ILE A 1 118 ? 4.939 2.492 2.207 1.00 87.50 118 ILE A N 1
ATOM 908 C CA . ILE A 1 118 ? 3.809 1.681 2.670 1.00 87.50 118 ILE A CA 1
ATOM 909 C C . ILE A 1 118 ? 2.842 1.435 1.518 1.00 87.50 118 ILE A C 1
ATOM 911 O O . ILE A 1 118 ? 2.431 0.303 1.287 1.00 87.50 118 ILE A O 1
ATOM 915 N N . PHE A 1 119 ? 2.508 2.479 0.761 1.00 86.12 119 PHE A N 1
ATOM 916 C CA . PHE A 1 119 ? 1.633 2.353 -0.395 1.00 86.12 119 PHE A CA 1
ATOM 917 C C . PHE A 1 119 ? 2.181 1.351 -1.416 1.00 86.12 119 PHE A C 1
ATOM 919 O O . PHE A 1 119 ? 1.439 0.485 -1.876 1.00 86.12 119 PHE A O 1
ATOM 926 N N . LEU A 1 120 ? 3.473 1.434 -1.746 1.00 85.88 120 LEU A N 1
ATOM 927 C CA . LEU A 1 120 ? 4.119 0.508 -2.675 1.00 85.88 120 LEU A CA 1
ATOM 928 C C . LEU A 1 120 ? 4.128 -0.930 -2.153 1.00 85.88 120 LEU A C 1
ATOM 930 O O . LEU A 1 120 ? 3.817 -1.836 -2.918 1.00 85.88 120 LEU A O 1
ATOM 934 N N . ALA A 1 121 ? 4.412 -1.141 -0.867 1.00 87.81 121 ALA A N 1
ATOM 935 C CA . ALA A 1 121 ? 4.375 -2.469 -0.258 1.00 87.81 121 ALA A CA 1
ATOM 936 C C . ALA A 1 121 ? 2.971 -3.089 -0.338 1.00 87.81 121 ALA A C 1
ATOM 938 O O . ALA A 1 121 ? 2.812 -4.227 -0.767 1.00 87.81 121 ALA A O 1
ATOM 939 N N . LEU A 1 122 ? 1.937 -2.314 -0.006 1.00 88.19 122 LEU A N 1
ATOM 940 C CA . LEU A 1 122 ? 0.549 -2.774 -0.086 1.00 88.19 122 LEU A CA 1
ATOM 941 C C . LEU A 1 122 ? 0.110 -3.047 -1.522 1.00 88.19 122 LEU A C 1
ATOM 943 O O . LEU A 1 122 ? -0.607 -4.010 -1.772 1.00 88.19 122 LEU A O 1
ATOM 947 N N . LYS A 1 123 ? 0.557 -2.223 -2.475 1.00 85.19 123 LYS A N 1
ATOM 948 C CA . LYS A 1 123 ? 0.318 -2.480 -3.896 1.00 85.19 123 LYS A CA 1
ATOM 949 C C . LYS A 1 123 ? 1.041 -3.721 -4.387 1.00 85.19 123 LYS A C 1
ATOM 951 O O . LYS A 1 123 ? 0.456 -4.434 -5.187 1.00 85.19 123 LYS A O 1
ATOM 956 N N . SER A 1 124 ? 2.248 -4.000 -3.904 1.00 84.75 124 SER A N 1
ATOM 957 C CA . SER A 1 124 ? 2.935 -5.251 -4.222 1.00 84.75 124 SER A CA 1
ATOM 958 C C . SER A 1 124 ? 2.119 -6.455 -3.767 1.00 84.75 124 SER A C 1
ATOM 960 O O . SER A 1 124 ? 1.826 -7.315 -4.582 1.00 84.75 124 SER A O 1
ATOM 962 N N . LEU A 1 125 ? 1.639 -6.450 -2.518 1.00 86.00 125 LEU A N 1
ATOM 963 C CA . LEU A 1 125 ? 0.786 -7.524 -1.996 1.00 86.00 125 LEU A CA 1
ATOM 964 C C . LEU A 1 125 ? -0.511 -7.685 -2.803 1.00 86.00 125 LEU A C 1
ATOM 966 O O . LEU A 1 125 ? -0.929 -8.799 -3.101 1.00 86.00 125 LEU A O 1
ATOM 970 N N . GLU A 1 126 ? -1.144 -6.575 -3.195 1.00 83.19 126 GLU A N 1
ATOM 971 C CA . GLU A 1 126 ? -2.330 -6.610 -4.057 1.00 83.19 126 GLU A CA 1
ATOM 972 C C . GLU A 1 126 ? -2.014 -7.211 -5.439 1.00 83.19 126 GLU A C 1
ATOM 974 O O . GLU A 1 126 ? -2.813 -7.979 -5.970 1.00 83.19 126 GLU A O 1
ATOM 979 N N . LEU A 1 127 ? -0.861 -6.876 -6.027 1.00 81.12 127 LEU A N 1
ATOM 980 C CA . LEU A 1 127 ? -0.420 -7.424 -7.312 1.00 81.12 127 LEU A CA 1
ATOM 981 C C . LEU A 1 127 ? -0.109 -8.918 -7.206 1.00 81.12 127 LEU A C 1
ATOM 983 O O . LEU A 1 127 ? -0.575 -9.670 -8.058 1.00 81.12 127 LEU A O 1
ATOM 987 N N . ASP A 1 128 ? 0.602 -9.340 -6.161 1.00 80.56 128 ASP A N 1
ATOM 988 C CA . ASP A 1 128 ? 0.911 -10.747 -5.898 1.00 80.56 128 ASP A CA 1
ATOM 989 C C . ASP A 1 128 ? -0.377 -11.562 -5.772 1.00 80.56 128 ASP A C 1
ATOM 991 O O . ASP A 1 128 ? -0.500 -12.618 -6.387 1.00 80.56 128 ASP A O 1
ATOM 995 N N . ARG A 1 129 ? -1.391 -11.035 -5.071 1.00 78.19 129 ARG A N 1
ATOM 996 C CA . ARG A 1 129 ? -2.716 -11.666 -4.991 1.00 78.19 129 ARG A CA 1
ATOM 997 C C . ARG A 1 129 ? -3.368 -11.804 -6.368 1.00 78.19 129 ARG A C 1
ATOM 999 O O . ARG A 1 129 ? -3.806 -12.885 -6.742 1.00 78.19 129 ARG A O 1
ATOM 1006 N N . LEU A 1 130 ? -3.407 -10.722 -7.151 1.00 76.75 130 LEU A N 1
ATOM 1007 C CA . LEU A 1 130 ? -4.012 -10.729 -8.492 1.00 76.75 130 LEU A CA 1
ATOM 1008 C C . LEU A 1 130 ? -3.327 -11.708 -9.454 1.00 76.75 130 LEU A C 1
ATOM 1010 O O . LEU A 1 130 ? -3.976 -12.221 -10.366 1.00 76.75 130 LEU A O 1
ATOM 1014 N N . VAL A 1 131 ? -2.023 -11.914 -9.273 1.00 75.88 131 VAL A N 1
ATOM 1015 C CA . VAL A 1 131 ? -1.223 -12.886 -10.017 1.00 75.88 131 VAL A CA 1
ATOM 1016 C C . VAL A 1 131 ? -1.522 -14.312 -9.545 1.00 75.88 131 VAL A C 1
ATOM 1018 O O . VAL A 1 131 ? -1.845 -15.165 -10.369 1.00 75.88 131 VAL A O 1
ATOM 1021 N N . ASN A 1 132 ? -1.440 -14.566 -8.238 1.00 73.88 132 ASN A N 1
ATOM 1022 C CA . ASN A 1 132 ? -1.527 -15.907 -7.654 1.00 73.88 132 ASN A CA 1
ATOM 1023 C C . ASN A 1 132 ? -2.937 -16.501 -7.720 1.00 73.88 132 ASN A C 1
ATOM 1025 O O . ASN A 1 132 ? -3.088 -17.695 -7.972 1.00 73.88 132 ASN A O 1
ATOM 1029 N N . ASP A 1 133 ? -3.970 -15.673 -7.565 1.00 70.50 133 ASP A N 1
ATOM 1030 C CA . ASP A 1 133 ? -5.366 -16.123 -7.598 1.00 70.50 133 ASP A CA 1
ATOM 1031 C C . ASP A 1 133 ? -5.858 -16.416 -9.027 1.00 70.50 133 ASP A C 1
ATOM 1033 O O . ASP A 1 133 ? -7.018 -16.778 -9.232 1.00 70.50 133 ASP A O 1
ATOM 1037 N N . GLY A 1 134 ? -5.001 -16.237 -10.042 1.00 62.25 134 GLY A N 1
ATOM 1038 C CA . GLY A 1 134 ? -5.358 -16.435 -11.448 1.00 62.25 134 GLY A CA 1
ATOM 1039 C C . GLY A 1 134 ? -6.451 -15.479 -11.934 1.00 62.25 134 GLY A C 1
ATOM 1040 O O . GLY A 1 134 ? -7.055 -15.707 -12.980 1.00 62.25 134 GLY A O 1
ATOM 1041 N N . GLU A 1 135 ? -6.724 -14.397 -11.193 1.00 58.56 135 GLU A N 1
ATOM 1042 C CA . GLU A 1 135 ? -7.749 -13.407 -11.542 1.00 58.56 135 GLU A CA 1
ATOM 1043 C C . GLU A 1 135 ? -7.400 -12.654 -12.838 1.00 58.56 135 GLU A C 1
ATOM 1045 O O . GLU A 1 135 ? -8.283 -12.055 -13.465 1.00 58.56 135 GLU A O 1
ATOM 1050 N N . ARG A 1 136 ? -6.121 -12.654 -13.252 1.00 59.72 136 ARG A N 1
ATOM 1051 C CA . ARG A 1 136 ? -5.642 -11.999 -14.477 1.00 59.72 136 ARG A CA 1
ATOM 1052 C C . ARG A 1 136 ? -4.507 -12.770 -15.150 1.00 59.72 136 ARG A C 1
ATOM 1054 O O . ARG A 1 136 ? -3.444 -12.926 -14.564 1.00 59.72 136 ARG A O 1
ATOM 1061 N N . ASP A 1 137 ? -4.684 -13.073 -16.438 1.00 65.06 137 ASP A N 1
ATOM 1062 C CA . ASP A 1 137 ? -3.625 -13.639 -17.293 1.00 65.06 137 ASP A CA 1
ATOM 1063 C C . ASP A 1 137 ? -2.400 -12.717 -17.404 1.00 65.06 137 ASP A C 1
ATOM 1065 O O . ASP A 1 137 ? -1.286 -13.201 -17.552 1.00 65.06 137 ASP A O 1
ATOM 1069 N N . HIS A 1 138 ? -2.608 -11.389 -17.340 1.00 71.62 138 HIS A N 1
ATOM 1070 C CA . HIS A 1 138 ? -1.569 -10.352 -17.371 1.00 71.62 138 HIS A CA 1
ATOM 1071 C C . HIS A 1 138 ? -1.992 -9.074 -16.622 1.00 71.62 138 HIS A C 1
ATOM 1073 O O . HIS A 1 138 ? -3.090 -8.535 -16.808 1.00 71.62 138 HIS A O 1
ATOM 1079 N N . THR A 1 139 ? -1.082 -8.533 -15.816 1.00 79.75 139 THR A N 1
ATOM 1080 C CA . THR A 1 139 ? -1.250 -7.337 -14.989 1.00 79.75 139 THR A CA 1
ATOM 1081 C C . THR A 1 139 ? -0.205 -6.286 -15.351 1.00 79.75 139 THR A C 1
ATOM 1083 O O . THR A 1 139 ? 0.986 -6.554 -15.427 1.00 79.75 139 THR A O 1
ATOM 1086 N N . PHE A 1 140 ? -0.664 -5.049 -15.559 1.00 83.44 140 PHE A N 1
ATOM 1087 C CA . PHE A 1 140 ? 0.205 -3.894 -15.791 1.00 83.44 140 PHE A CA 1
ATOM 1088 C C . PHE A 1 140 ? 0.248 -3.011 -14.549 1.00 83.44 140 PHE A C 1
ATOM 1090 O O . PHE A 1 140 ? -0.798 -2.484 -14.133 1.00 83.44 140 PHE A O 1
ATOM 1097 N N . PHE A 1 141 ? 1.452 -2.805 -14.026 1.00 85.38 141 PHE A N 1
ATOM 1098 C CA . PHE A 1 141 ? 1.746 -1.863 -12.956 1.00 85.38 141 PHE A CA 1
ATOM 1099 C C . PHE A 1 141 ? 2.425 -0.628 -13.543 1.00 85.38 141 PHE A C 1
ATOM 1101 O O . PHE A 1 141 ? 3.551 -0.704 -14.028 1.00 85.38 141 PHE A O 1
ATOM 1108 N N . VAL A 1 142 ? 1.713 0.505 -13.559 1.00 88.44 142 VAL A N 1
ATOM 1109 C CA . VAL A 1 142 ? 2.199 1.750 -14.163 1.00 88.44 142 VAL A CA 1
ATOM 1110 C C . VAL A 1 142 ? 2.377 2.822 -13.098 1.00 88.44 142 VAL A C 1
ATOM 1112 O O . VAL A 1 142 ? 1.423 3.179 -12.396 1.00 88.44 142 VAL A O 1
ATOM 1115 N N . VAL A 1 143 ? 3.587 3.371 -13.007 1.00 86.12 143 VAL A N 1
ATOM 1116 C CA . VAL A 1 143 ? 3.944 4.365 -11.991 1.00 86.12 143 VAL A CA 1
ATOM 1117 C C . VAL A 1 143 ? 4.557 5.607 -12.629 1.00 86.12 143 VAL A C 1
ATOM 1119 O O . VAL A 1 143 ? 5.472 5.522 -13.446 1.00 86.12 143 VAL A O 1
ATOM 1122 N N . GLU A 1 144 ? 4.032 6.771 -12.259 1.00 88.31 144 GLU A N 1
ATOM 1123 C CA . GLU A 1 144 ? 4.466 8.071 -12.773 1.00 88.31 144 GLU A CA 1
ATOM 1124 C C . GLU A 1 144 ? 5.238 8.833 -11.689 1.00 88.31 144 GLU A C 1
ATOM 1126 O O . GLU A 1 144 ? 4.726 8.998 -10.582 1.00 88.31 144 GLU A O 1
ATOM 1131 N N . GLU A 1 145 ? 6.451 9.285 -12.023 1.00 86.12 145 GLU A N 1
ATOM 1132 C CA . GLU A 1 145 ? 7.392 10.014 -11.154 1.00 86.12 145 GLU A CA 1
ATOM 1133 C C . GLU A 1 145 ? 7.610 9.351 -9.794 1.00 86.12 145 GLU A C 1
ATOM 1135 O O . GLU A 1 145 ? 7.351 9.944 -8.736 1.00 86.12 145 GLU A O 1
ATOM 1140 N N . PRO A 1 146 ? 8.095 8.099 -9.800 1.00 83.19 146 PRO A N 1
ATOM 1141 C CA . PRO A 1 146 ? 8.060 7.274 -8.620 1.00 83.19 146 PRO A CA 1
ATOM 1142 C C . PRO A 1 146 ? 9.303 7.517 -7.721 1.00 83.19 146 PRO A C 1
ATOM 1144 O O . PRO A 1 146 ? 9.804 6.654 -7.004 1.00 83.19 146 PRO A O 1
ATOM 1147 N N . GLU A 1 147 ? 9.824 8.738 -7.727 1.00 87.75 147 GLU A N 1
ATOM 1148 C CA . GLU A 1 147 ? 10.946 9.209 -6.913 1.00 87.75 147 GLU A CA 1
ATOM 1149 C C . GLU A 1 147 ? 10.520 10.255 -5.878 1.00 87.75 147 GLU A C 1
ATOM 1151 O O . GLU A 1 147 ? 11.297 10.583 -4.975 1.00 87.75 147 GLU A O 1
ATOM 1156 N N . ALA A 1 148 ? 9.294 10.783 -5.981 1.00 83.31 148 ALA A N 1
ATOM 1157 C CA . ALA A 1 148 ? 8.844 11.876 -5.132 1.00 83.31 148 ALA A CA 1
ATOM 1158 C C . ALA A 1 148 ? 8.910 11.493 -3.643 1.00 83.31 148 ALA A C 1
ATOM 1160 O O . ALA A 1 148 ? 8.406 10.452 -3.218 1.00 83.31 148 ALA A O 1
ATOM 1161 N N . HIS A 1 149 ? 9.535 12.362 -2.844 1.00 84.62 149 HIS A N 1
ATOM 1162 C CA . HIS A 1 149 ? 9.690 12.222 -1.390 1.00 84.62 149 HIS A CA 1
ATOM 1163 C C . HIS A 1 149 ? 10.473 10.985 -0.909 1.00 84.62 149 HIS A C 1
ATOM 1165 O O . HIS A 1 149 ? 10.540 10.748 0.298 1.00 84.62 149 HIS A O 1
ATOM 1171 N N . LEU A 1 150 ? 11.113 10.227 -1.808 1.00 87.62 150 LEU A N 1
ATOM 1172 C CA . LEU A 1 150 ? 11.984 9.109 -1.449 1.00 87.62 150 LEU A CA 1
ATOM 1173 C C . LEU A 1 150 ? 13.451 9.530 -1.450 1.00 87.62 150 LEU A C 1
ATOM 1175 O O . LEU A 1 150 ? 13.933 10.181 -2.376 1.00 87.62 150 LEU A O 1
ATOM 1179 N N . HIS A 1 151 ? 14.192 9.091 -0.434 1.00 90.50 151 HIS A N 1
ATOM 1180 C CA . HIS A 1 151 ? 15.641 9.258 -0.403 1.00 90.50 151 HIS A CA 1
ATOM 1181 C C . HIS A 1 151 ? 16.299 8.462 -1.553 1.00 90.50 151 HIS A C 1
ATOM 1183 O O . HIS A 1 151 ? 15.892 7.323 -1.790 1.00 90.50 151 HIS A O 1
ATOM 1189 N N . PRO A 1 152 ? 17.352 8.975 -2.222 1.00 90.12 152 PRO A N 1
ATOM 1190 C CA . PRO A 1 152 ? 18.057 8.289 -3.311 1.00 90.12 152 PRO A CA 1
ATOM 1191 C C . PRO A 1 152 ? 18.377 6.810 -3.076 1.00 90.12 152 PRO A C 1
ATOM 1193 O O . PRO A 1 152 ? 18.184 5.976 -3.956 1.00 90.12 152 PRO A O 1
ATOM 1196 N N . HIS A 1 153 ? 18.853 6.473 -1.876 1.00 90.00 153 HIS A N 1
ATOM 1197 C CA . HIS A 1 153 ? 19.154 5.088 -1.507 1.00 90.00 153 HIS A CA 1
ATOM 1198 C C . HIS A 1 153 ? 17.900 4.201 -1.526 1.00 90.00 153 HIS A C 1
ATOM 1200 O O . HIS A 1 153 ? 17.931 3.094 -2.053 1.00 90.00 153 HIS A O 1
ATOM 1206 N N . VAL A 1 154 ? 16.786 4.720 -1.009 1.00 90.31 154 VAL A N 1
ATOM 1207 C CA . VAL A 1 154 ? 15.500 4.021 -0.957 1.00 90.31 154 VAL A CA 1
ATOM 1208 C C . VAL A 1 154 ? 14.923 3.838 -2.358 1.00 90.31 154 VAL A C 1
ATOM 1210 O O . VAL A 1 154 ? 14.423 2.761 -2.656 1.00 90.31 154 VAL A O 1
ATOM 1213 N N . GLN A 1 155 ? 15.050 4.838 -3.239 1.00 91.25 155 GLN A N 1
ATOM 1214 C CA . GLN A 1 155 ? 14.637 4.710 -4.642 1.00 91.25 155 GLN A CA 1
ATOM 1215 C C . GLN A 1 155 ? 15.302 3.491 -5.295 1.00 91.25 155 GLN A C 1
ATOM 1217 O O . GLN A 1 155 ? 14.616 2.647 -5.861 1.00 91.25 155 GLN A O 1
ATOM 1222 N N . ARG A 1 156 ? 16.627 3.342 -5.150 1.00 90.06 156 ARG A N 1
ATOM 1223 C CA . ARG A 1 156 ? 17.353 2.192 -5.715 1.00 90.06 156 ARG A CA 1
ATOM 1224 C C . ARG A 1 156 ? 16.817 0.860 -5.196 1.00 90.06 156 ARG A C 1
ATOM 1226 O O . ARG A 1 156 ? 16.559 -0.022 -6.000 1.00 90.06 156 ARG A O 1
ATOM 1233 N N . LEU A 1 157 ? 16.634 0.725 -3.881 1.00 89.62 157 LEU A N 1
ATOM 1234 C CA . LEU A 1 157 ? 16.142 -0.517 -3.272 1.00 89.62 157 LEU A CA 1
ATOM 1235 C C . LEU A 1 157 ? 14.741 -0.884 -3.772 1.00 89.62 157 LEU A C 1
ATOM 1237 O O . LEU A 1 157 ? 14.506 -2.006 -4.204 1.00 89.62 157 LEU A O 1
ATOM 1241 N N . VAL A 1 158 ? 13.827 0.086 -3.763 1.00 88.94 158 VAL A N 1
ATOM 1242 C CA . VAL A 1 158 ? 12.438 -0.107 -4.190 1.00 88.94 158 VAL A CA 1
ATOM 1243 C C . VAL A 1 158 ? 12.363 -0.542 -5.652 1.00 88.94 158 VAL A C 1
ATOM 1245 O O . VAL A 1 158 ? 11.674 -1.509 -5.968 1.00 88.94 158 VAL A O 1
ATOM 1248 N N . TYR A 1 159 ? 13.065 0.141 -6.560 1.00 88.56 159 TYR A N 1
ATOM 1249 C CA . TYR A 1 159 ? 12.955 -0.195 -7.982 1.00 88.56 159 TYR A CA 1
ATOM 1250 C C . TYR A 1 159 ? 13.766 -1.408 -8.388 1.00 88.56 159 TYR A C 1
ATOM 1252 O O . TYR A 1 159 ? 13.381 -2.046 -9.359 1.00 88.56 159 TYR A O 1
ATOM 1260 N N . ARG A 1 160 ? 14.804 -1.796 -7.638 1.00 87.56 160 ARG A N 1
ATOM 1261 C CA . ARG A 1 160 ? 15.436 -3.102 -7.858 1.00 87.56 160 ARG A CA 1
ATOM 1262 C C . ARG A 1 160 ? 14.457 -4.250 -7.640 1.00 87.56 160 ARG A C 1
ATOM 1264 O O . ARG A 1 160 ? 14.397 -5.160 -8.466 1.00 87.56 160 ARG A O 1
ATOM 1271 N N . TYR A 1 161 ? 13.639 -4.138 -6.594 1.00 85.88 161 TYR A N 1
ATOM 1272 C CA . TYR A 1 161 ? 12.568 -5.084 -6.304 1.00 85.88 161 TYR A CA 1
ATOM 1273 C C . TYR A 1 161 ? 11.510 -5.111 -7.423 1.00 85.88 161 TYR A C 1
ATOM 1275 O O . TYR A 1 161 ? 11.266 -6.162 -8.009 1.00 85.88 161 TYR A O 1
ATOM 1283 N N . PHE A 1 162 ? 10.941 -3.957 -7.801 1.00 84.19 162 PHE A N 1
ATOM 1284 C CA . PHE A 1 162 ? 9.878 -3.894 -8.824 1.00 84.19 162 PHE A CA 1
ATOM 1285 C C . PHE A 1 162 ? 10.333 -4.188 -10.263 1.00 84.19 162 PHE A C 1
ATOM 1287 O O . PHE A 1 162 ? 9.490 -4.478 -11.118 1.00 84.19 162 PHE A O 1
ATOM 1294 N N . LEU A 1 163 ? 11.630 -4.062 -10.556 1.00 84.38 163 LEU A N 1
ATOM 1295 C CA . LEU A 1 163 ? 12.211 -4.354 -11.871 1.00 84.38 163 LEU A CA 1
ATOM 1296 C C . LEU A 1 163 ? 12.810 -5.763 -11.964 1.00 84.38 163 LEU A C 1
ATOM 1298 O O . LEU A 1 163 ? 13.280 -6.130 -13.038 1.00 84.38 163 LEU A O 1
ATOM 1302 N N . GLY A 1 164 ? 12.807 -6.539 -10.874 1.00 76.25 164 GLY A N 1
ATOM 1303 C CA . GLY A 1 164 ? 13.341 -7.903 -10.866 1.00 76.25 164 GLY A CA 1
ATOM 1304 C C . GLY A 1 164 ? 14.850 -7.974 -11.120 1.00 76.25 164 GLY A C 1
ATOM 1305 O O . GLY A 1 164 ? 15.337 -8.962 -11.659 1.00 76.25 164 GLY A O 1
ATOM 1306 N N . THR A 1 165 ? 15.601 -6.924 -10.778 1.00 62.31 165 THR A N 1
ATOM 1307 C CA . THR A 1 165 ? 17.066 -6.898 -10.962 1.00 62.31 165 THR A CA 1
ATOM 1308 C C . THR A 1 165 ? 17.835 -7.567 -9.831 1.00 62.31 165 THR A C 1
ATOM 1310 O O . THR A 1 165 ? 19.020 -7.857 -9.989 1.00 62.31 165 THR A O 1
ATOM 1313 N N . ASP A 1 166 ? 17.184 -7.811 -8.694 1.00 57.09 166 ASP A N 1
ATOM 1314 C CA . ASP A 1 166 ? 17.731 -8.677 -7.657 1.00 57.09 166 ASP A CA 1
ATOM 1315 C C . ASP A 1 166 ? 17.457 -10.121 -8.101 1.00 57.09 166 ASP A C 1
ATOM 1317 O O . ASP A 1 166 ? 16.310 -10.565 -8.114 1.00 57.09 166 ASP A O 1
ATOM 1321 N N . GLY A 1 167 ? 18.506 -10.819 -8.548 1.00 49.81 167 GLY A N 1
ATOM 1322 C CA . GLY A 1 167 ? 18.459 -12.129 -9.221 1.00 49.81 167 GLY A CA 1
ATOM 1323 C C . GLY A 1 167 ? 17.914 -13.317 -8.412 1.00 49.81 167 GLY A C 1
ATOM 1324 O O . GLY A 1 167 ? 18.259 -14.451 -8.726 1.00 49.81 167 GLY A O 1
ATOM 1325 N N . ASP A 1 168 ? 17.099 -13.064 -7.389 1.00 45.25 168 ASP A N 1
ATOM 1326 C CA . ASP A 1 168 ? 16.423 -14.054 -6.542 1.00 45.25 168 ASP A CA 1
ATOM 1327 C C . ASP A 1 168 ? 14.932 -14.219 -6.899 1.00 45.25 168 ASP A C 1
ATOM 1329 O O . ASP A 1 168 ? 14.324 -15.233 -6.570 1.00 45.25 168 ASP A O 1
ATOM 1333 N N . ASN A 1 169 ? 14.342 -13.284 -7.657 1.00 46.00 169 ASN A N 1
ATOM 1334 C CA . ASN A 1 169 ? 12.990 -13.433 -8.213 1.00 46.00 169 ASN A CA 1
ATOM 1335 C C . ASN A 1 169 ? 13.042 -14.169 -9.562 1.00 46.00 169 ASN A C 1
ATOM 1337 O O . ASN A 1 169 ? 12.568 -13.677 -10.585 1.00 46.00 169 ASN A O 1
ATOM 1341 N N . GLY A 1 170 ? 13.682 -15.339 -9.560 1.00 39.41 170 GLY A N 1
ATOM 1342 C CA . GLY A 1 170 ? 13.814 -16.246 -10.698 1.00 39.41 170 GLY A CA 1
ATOM 1343 C C . GLY A 1 170 ? 12.515 -16.961 -11.064 1.00 39.41 170 GLY A C 1
ATOM 1344 O O . GLY A 1 170 ? 12.540 -18.171 -11.264 1.00 39.41 170 GLY A O 1
ATOM 1345 N N . ASP A 1 171 ? 11.401 -16.236 -11.159 1.00 44.47 171 ASP A N 1
ATOM 1346 C CA . ASP A 1 171 ? 10.167 -16.774 -11.722 1.00 44.47 171 ASP A CA 1
ATOM 1347 C C . ASP A 1 171 ? 9.978 -16.212 -13.133 1.00 44.47 171 ASP A C 1
ATOM 1349 O O . ASP A 1 171 ? 9.395 -15.145 -13.357 1.00 44.47 171 ASP A O 1
ATOM 1353 N N . GLU A 1 172 ? 10.506 -16.961 -14.105 1.00 46.56 172 GLU A N 1
ATOM 1354 C CA . GLU A 1 172 ? 10.095 -16.909 -15.508 1.00 46.56 172 GLU A CA 1
ATOM 1355 C C . GLU A 1 172 ? 8.596 -17.250 -15.593 1.00 46.56 172 GLU A C 1
ATOM 1357 O O . GLU A 1 172 ? 8.209 -18.366 -15.931 1.00 46.56 172 GLU A O 1
ATOM 1362 N N . GLY A 1 173 ? 7.720 -16.315 -15.226 1.00 51.78 173 GLY A N 1
ATOM 1363 C CA . GLY A 1 173 ? 6.292 -16.617 -15.197 1.00 51.78 173 GLY A CA 1
ATOM 1364 C C . GLY A 1 173 ? 5.384 -15.634 -14.482 1.00 51.78 173 GLY A C 1
ATOM 1365 O O . GLY A 1 173 ? 4.173 -15.763 -14.641 1.00 51.78 173 GLY A O 1
ATOM 1366 N N . THR A 1 174 ? 5.895 -14.639 -13.748 1.00 59.28 174 THR A N 1
ATOM 1367 C CA . THR A 1 174 ? 5.004 -13.631 -13.158 1.00 59.28 174 THR A CA 1
ATOM 1368 C C . THR A 1 174 ? 4.349 -12.814 -14.281 1.00 59.28 174 THR A C 1
ATOM 1370 O O . THR A 1 174 ? 5.038 -12.138 -15.050 1.00 59.28 174 THR A O 1
ATOM 1373 N N . PRO A 1 175 ? 3.010 -12.820 -14.410 1.00 69.56 175 PRO A N 1
ATOM 1374 C CA . PRO A 1 175 ? 2.290 -12.082 -15.432 1.00 69.56 175 PRO A CA 1
ATOM 1375 C C . PRO A 1 175 ? 2.213 -10.583 -15.085 1.00 69.56 175 PRO A C 1
ATOM 1377 O O . PRO A 1 175 ? 1.182 -9.950 -15.285 1.00 69.56 175 PRO A O 1
ATOM 1380 N N . LEU A 1 176 ? 3.289 -9.993 -14.554 1.00 78.38 176 LEU A N 1
ATOM 1381 C CA . LEU A 1 176 ? 3.369 -8.599 -14.130 1.00 78.38 176 LEU A CA 1
ATOM 1382 C C . LEU A 1 176 ? 4.322 -7.815 -15.037 1.00 78.38 176 LEU A C 1
ATOM 1384 O O . LEU A 1 176 ? 5.521 -8.057 -15.077 1.00 78.38 176 LEU A O 1
ATOM 1388 N N . THR A 1 177 ? 3.790 -6.828 -15.756 1.00 85.00 177 THR A N 1
ATOM 1389 C CA . THR A 1 177 ? 4.587 -5.866 -16.526 1.00 85.00 177 THR A CA 1
ATOM 1390 C C . THR A 1 177 ? 4.638 -4.530 -15.794 1.00 85.00 177 THR A C 1
ATOM 1392 O O . THR A 1 177 ? 3.617 -3.845 -15.665 1.00 85.00 177 THR A O 1
ATOM 1395 N N . THR A 1 178 ? 5.834 -4.139 -15.355 1.00 86.81 178 THR A N 1
ATOM 1396 C CA . THR A 1 178 ? 6.092 -2.841 -14.718 1.00 86.81 178 THR A CA 1
ATOM 1397 C C . THR A 1 178 ? 6.469 -1.796 -15.769 1.00 86.81 178 THR A C 1
ATOM 1399 O O . THR A 1 178 ? 7.399 -1.987 -16.548 1.00 86.81 178 THR A O 1
ATOM 1402 N N . ILE A 1 179 ? 5.762 -0.665 -15.783 1.00 90.31 179 ILE A N 1
ATOM 1403 C CA . ILE A 1 179 ? 6.071 0.506 -16.612 1.00 90.31 179 ILE A CA 1
ATOM 1404 C C . ILE A 1 179 ? 6.250 1.699 -15.683 1.00 90.31 179 ILE A C 1
ATOM 1406 O O . ILE A 1 179 ? 5.349 2.047 -14.922 1.00 90.31 179 ILE A O 1
ATOM 1410 N N . LEU A 1 180 ? 7.395 2.363 -15.774 1.00 90.75 180 LEU A N 1
ATOM 1411 C CA . LEU A 1 180 ? 7.684 3.548 -14.979 1.00 90.75 180 LEU A CA 1
ATOM 1412 C C . LEU A 1 180 ? 8.083 4.720 -15.866 1.00 90.75 180 LEU A C 1
ATOM 1414 O O . LEU A 1 180 ? 8.733 4.545 -16.895 1.00 90.75 180 LEU A O 1
ATOM 1418 N N . THR A 1 181 ? 7.711 5.925 -15.450 1.00 91.81 181 THR A N 1
ATOM 1419 C CA . THR A 1 181 ? 8.262 7.166 -16.002 1.00 91.81 181 THR A CA 1
ATOM 1420 C C . THR A 1 181 ? 8.992 7.896 -14.892 1.00 91.81 181 THR A C 1
ATOM 1422 O O . THR A 1 181 ? 8.381 8.212 -13.874 1.00 91.81 181 THR A O 1
ATOM 1425 N N . THR A 1 182 ? 10.277 8.174 -15.078 1.00 91.19 182 THR A N 1
ATOM 1426 C CA . THR A 1 182 ? 11.123 8.768 -14.041 1.00 91.19 182 THR A CA 1
ATOM 1427 C C . THR A 1 182 ? 12.041 9.832 -14.628 1.00 91.19 182 THR A C 1
ATOM 1429 O O . THR A 1 182 ? 12.504 9.711 -15.764 1.00 91.19 182 THR A O 1
ATOM 1432 N N . HIS A 1 183 ? 12.308 10.868 -13.841 1.00 90.56 183 HIS A N 1
ATOM 1433 C CA . HIS A 1 183 ? 13.407 11.808 -14.033 1.00 90.56 183 HIS A CA 1
ATOM 1434 C C . HIS A 1 183 ? 14.575 11.523 -13.073 1.00 90.56 183 HIS A C 1
ATOM 1436 O O . HIS A 1 183 ? 15.554 12.268 -13.048 1.00 90.56 183 HIS A O 1
ATOM 1442 N N . SER A 1 184 ? 14.485 10.468 -12.256 1.00 91.56 184 SER A N 1
ATOM 1443 C CA . SER A 1 184 ? 15.503 10.140 -11.268 1.00 91.56 184 SER A CA 1
ATOM 1444 C C . SER A 1 184 ? 16.666 9.358 -11.884 1.00 91.56 184 SER A C 1
ATOM 1446 O O . SER A 1 184 ? 16.486 8.216 -12.332 1.00 91.56 184 SER A O 1
ATOM 1448 N N . PRO A 1 185 ? 17.904 9.882 -11.802 1.00 91.38 185 PRO A N 1
ATOM 1449 C CA . PRO A 1 185 ? 19.087 9.119 -12.178 1.00 91.38 185 PRO A CA 1
ATOM 1450 C C . PRO A 1 185 ? 19.307 7.904 -11.265 1.00 91.38 185 PRO A C 1
ATOM 1452 O O . PRO A 1 185 ? 19.966 6.949 -11.665 1.00 91.38 185 PRO A O 1
ATOM 1455 N N . HIS A 1 186 ? 18.756 7.892 -10.048 1.00 91.69 186 HIS A N 1
ATOM 1456 C CA . HIS A 1 186 ? 18.895 6.755 -9.137 1.00 91.69 186 HIS A CA 1
ATOM 1457 C C . HIS A 1 186 ? 18.041 5.563 -9.573 1.00 91.69 186 HIS A C 1
ATOM 1459 O O . HIS A 1 186 ? 18.492 4.426 -9.472 1.00 91.69 186 HIS A O 1
ATOM 1465 N N . ILE A 1 187 ? 16.851 5.815 -10.113 1.00 91.44 187 ILE A N 1
ATOM 1466 C CA . ILE A 1 187 ? 15.991 4.764 -10.671 1.00 91.44 187 ILE A CA 1
ATOM 1467 C C . ILE A 1 187 ? 16.582 4.262 -11.987 1.00 91.44 187 ILE A C 1
ATOM 1469 O O . ILE A 1 187 ? 16.753 3.058 -12.174 1.00 91.44 187 ILE A O 1
ATOM 1473 N N . ALA A 1 188 ? 17.004 5.185 -12.856 1.00 91.06 188 ALA A N 1
ATOM 1474 C CA . ALA A 1 188 ? 17.676 4.837 -14.104 1.00 91.06 188 ALA A CA 1
ATOM 1475 C C . ALA A 1 188 ? 18.942 3.990 -13.870 1.00 91.06 188 ALA A C 1
ATOM 1477 O O . ALA A 1 188 ? 19.204 3.071 -14.639 1.00 91.06 188 ALA A O 1
ATOM 1478 N N . SER A 1 189 ? 19.695 4.243 -12.786 1.00 90.38 189 SER A N 1
ATOM 1479 C CA . SER A 1 189 ? 20.909 3.470 -12.476 1.00 90.38 189 SER A CA 1
ATOM 1480 C C . SER A 1 189 ? 20.661 1.991 -12.181 1.00 90.38 189 SER A C 1
ATOM 1482 O O . SER A 1 189 ? 21.542 1.176 -12.420 1.00 90.38 189 SER A O 1
ATOM 1484 N N . VAL A 1 190 ? 19.468 1.636 -11.695 1.00 89.81 190 VAL A N 1
ATOM 1485 C CA . VAL A 1 190 ? 19.117 0.250 -11.349 1.00 89.81 190 VAL A CA 1
ATOM 1486 C C . VAL A 1 190 ? 18.217 -0.409 -12.390 1.00 89.81 190 VAL A C 1
ATOM 1488 O O . VAL A 1 190 ? 17.735 -1.512 -12.173 1.00 89.81 190 VAL A O 1
ATOM 1491 N N . THR A 1 191 ? 17.959 0.262 -13.513 1.00 90.50 191 THR A N 1
ATOM 1492 C CA . THR A 1 191 ? 17.093 -0.265 -14.569 1.00 90.50 191 THR A CA 1
ATOM 1493 C C . THR A 1 191 ? 17.902 -1.154 -15.522 1.00 90.50 191 THR A C 1
ATOM 1495 O O . THR A 1 191 ? 19.008 -0.760 -15.909 1.00 90.50 191 THR A O 1
ATOM 1498 N N . PRO A 1 192 ? 17.382 -2.330 -15.935 1.00 90.31 192 PRO A N 1
ATOM 1499 C CA . PRO A 1 192 ? 18.008 -3.130 -16.983 1.00 90.31 192 PRO A CA 1
ATOM 1500 C C . PRO A 1 192 ? 18.202 -2.308 -18.256 1.00 90.31 192 PRO A C 1
ATOM 1502 O O . PRO A 1 192 ? 17.265 -1.687 -18.757 1.00 90.31 192 PRO A O 1
ATOM 1505 N N . ILE A 1 193 ? 19.400 -2.321 -18.833 1.00 90.31 193 ILE A N 1
ATOM 1506 C CA . ILE A 1 193 ? 19.718 -1.440 -19.954 1.00 90.31 193 ILE A CA 1
ATOM 1507 C C . ILE A 1 193 ? 18.824 -1.702 -21.162 1.00 90.31 193 ILE A C 1
ATOM 1509 O O . ILE A 1 193 ? 18.529 -0.758 -21.883 1.00 90.31 193 ILE A 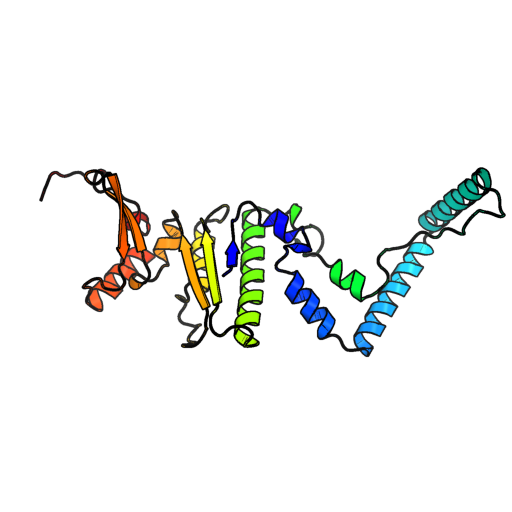O 1
ATOM 1513 N N . ARG A 1 194 ? 18.331 -2.931 -21.365 1.00 91.19 194 ARG A N 1
ATOM 1514 C CA . ARG A 1 194 ? 17.412 -3.292 -22.462 1.00 91.19 194 ARG A CA 1
ATOM 1515 C C . ARG A 1 194 ? 15.958 -2.869 -22.253 1.00 91.19 194 ARG A C 1
ATOM 1517 O O . ARG A 1 194 ? 15.198 -2.888 -23.217 1.00 91.19 194 ARG A O 1
ATOM 1524 N N . SER A 1 195 ? 15.555 -2.475 -21.045 1.00 90.94 195 SER A N 1
ATOM 1525 C CA . SER A 1 195 ? 14.176 -2.053 -20.756 1.00 90.94 195 SER A CA 1
ATOM 1526 C C . SER A 1 195 ? 13.977 -0.533 -20.808 1.00 90.94 195 SER A C 1
ATOM 1528 O O . SER A 1 195 ? 12.892 -0.036 -20.508 1.00 90.94 195 SER A O 1
ATOM 1530 N N . ILE A 1 196 ? 14.994 0.222 -21.234 1.00 92.00 196 ILE A N 1
ATOM 1531 C CA . ILE A 1 196 ? 14.963 1.686 -21.260 1.00 92.00 196 ILE A CA 1
ATOM 1532 C C . ILE A 1 196 ? 14.315 2.208 -22.550 1.00 92.00 196 ILE A C 1
ATOM 1534 O O . ILE A 1 196 ? 14.649 1.823 -23.676 1.00 92.00 196 ILE A O 1
ATOM 1538 N N . VAL A 1 197 ? 13.400 3.163 -22.378 1.00 94.19 197 VAL A N 1
ATOM 1539 C CA . VAL A 1 197 ? 12.840 3.979 -23.457 1.00 94.19 197 VAL A CA 1
ATOM 1540 C C . VAL A 1 197 ? 13.107 5.443 -23.134 1.00 94.19 197 VAL A C 1
ATOM 1542 O O . VAL A 1 197 ? 12.577 5.981 -22.165 1.00 94.19 197 VAL A O 1
ATOM 1545 N N . LEU A 1 198 ? 13.927 6.095 -23.955 1.00 91.94 198 LEU A N 1
ATOM 1546 C CA . LEU A 1 198 ? 14.274 7.504 -23.810 1.00 91.94 198 LEU A CA 1
ATOM 1547 C C . LEU A 1 198 ? 13.355 8.366 -24.676 1.00 91.94 198 LEU A C 1
ATOM 1549 O O . LEU A 1 198 ? 13.288 8.183 -25.893 1.00 91.94 198 LEU A O 1
ATOM 1553 N N . LEU A 1 199 ? 12.689 9.338 -24.056 1.00 90.69 199 LEU A N 1
ATOM 1554 C CA . LEU A 1 199 ? 11.905 10.361 -24.747 1.00 90.69 199 LEU A CA 1
ATOM 1555 C C . LEU A 1 199 ? 12.719 11.656 -24.820 1.00 90.69 199 LEU A C 1
ATOM 1557 O O . LEU A 1 199 ? 13.147 12.174 -23.792 1.00 90.69 199 LEU A O 1
ATOM 1561 N N . ARG A 1 200 ? 12.923 12.197 -26.026 1.00 87.25 200 ARG A N 1
ATOM 1562 C CA . ARG A 1 200 ? 13.648 13.462 -26.238 1.00 87.25 200 ARG A CA 1
ATOM 1563 C C . ARG A 1 200 ? 12.913 14.381 -27.205 1.00 87.25 200 ARG A C 1
ATOM 1565 O O . ARG A 1 200 ? 12.226 13.916 -28.112 1.00 87.25 200 ARG A O 1
ATOM 1572 N N . HIS A 1 201 ? 13.065 15.686 -27.016 1.00 85.81 201 HIS A N 1
ATOM 1573 C CA . HIS A 1 201 ? 12.559 16.684 -27.953 1.00 85.81 201 HIS A CA 1
ATOM 1574 C C . HIS A 1 201 ? 13.511 16.808 -29.148 1.00 85.81 201 HIS A C 1
ATOM 1576 O O . HIS A 1 201 ? 14.711 17.003 -28.959 1.00 85.81 201 HIS A O 1
ATOM 1582 N N . ASP A 1 202 ? 12.978 16.707 -30.362 1.00 85.88 202 ASP A N 1
ATOM 1583 C CA . ASP A 1 202 ? 13.690 17.005 -31.601 1.00 85.88 202 ASP A CA 1
ATOM 1584 C C . ASP A 1 202 ? 13.531 18.502 -31.936 1.00 85.88 202 ASP A C 1
ATOM 1586 O O . ASP A 1 202 ? 12.428 18.931 -32.298 1.00 85.88 202 ASP A O 1
ATOM 1590 N N . PRO A 1 203 ? 14.595 19.317 -31.793 1.00 76.81 203 PRO A N 1
ATOM 1591 C CA . PRO A 1 203 ? 14.533 20.752 -32.050 1.00 76.81 203 PRO A CA 1
ATOM 1592 C C . PRO A 1 203 ? 14.295 21.100 -33.525 1.00 76.81 203 PRO A C 1
ATOM 1594 O O . PRO A 1 203 ? 13.753 22.169 -33.793 1.00 76.81 203 PRO A O 1
ATOM 1597 N N . GLU A 1 204 ? 14.652 20.226 -34.470 1.00 80.62 204 GLU A N 1
ATOM 1598 C CA . GLU A 1 204 ? 14.461 20.480 -35.905 1.00 80.62 204 GLU A CA 1
ATOM 1599 C C . GLU A 1 204 ? 13.051 20.091 -36.362 1.00 80.62 204 GLU A C 1
ATOM 1601 O O . GLU A 1 204 ? 12.416 20.806 -37.138 1.00 80.62 204 GLU A O 1
ATOM 1606 N N . GLY A 1 205 ? 12.534 18.972 -35.849 1.00 77.31 205 GLY A N 1
ATOM 1607 C CA . GLY A 1 205 ? 11.205 18.459 -36.182 1.00 77.31 205 GLY A CA 1
ATOM 1608 C C . GLY A 1 205 ? 10.056 19.014 -35.335 1.00 77.31 205 GLY A C 1
ATOM 1609 O O . GLY A 1 205 ? 8.896 18.793 -35.694 1.00 77.31 205 GLY A O 1
ATOM 1610 N N . GLY A 1 206 ? 10.345 19.688 -34.213 1.00 85.19 206 GLY A N 1
ATOM 1611 C CA . GLY A 1 206 ? 9.347 20.195 -33.258 1.00 85.19 206 GLY A CA 1
ATOM 1612 C C . GLY A 1 206 ? 8.494 19.094 -32.613 1.00 85.19 206 GLY A C 1
ATOM 1613 O O . GLY A 1 206 ? 7.333 19.322 -32.273 1.00 85.19 206 GLY A O 1
ATOM 1614 N N . LYS A 1 207 ? 9.028 17.870 -32.520 1.00 89.38 207 LYS A N 1
ATOM 1615 C CA . LYS A 1 207 ? 8.310 16.659 -32.085 1.00 89.38 207 LYS A CA 1
ATOM 1616 C C . LYS A 1 207 ? 9.081 15.940 -30.986 1.00 89.38 207 LYS A C 1
ATOM 1618 O O . LYS A 1 207 ? 10.304 16.005 -30.925 1.00 89.38 207 LYS A O 1
ATOM 1623 N N . THR A 1 208 ? 8.376 15.190 -30.146 1.00 89.44 208 THR A N 1
ATOM 1624 C CA . THR A 1 208 ? 9.011 14.232 -29.232 1.00 89.44 208 THR A CA 1
ATOM 1625 C C . THR A 1 208 ? 9.323 12.945 -29.985 1.00 89.44 208 THR A C 1
ATOM 1627 O O . THR A 1 208 ? 8.445 12.375 -30.633 1.00 89.44 208 THR A O 1
ATOM 1630 N N . ILE A 1 209 ? 10.562 12.474 -29.881 1.00 90.81 209 ILE A N 1
ATOM 1631 C CA . ILE A 1 209 ? 11.008 11.190 -30.420 1.00 90.81 209 ILE A CA 1
ATOM 1632 C C . ILE A 1 209 ? 11.327 10.228 -29.277 1.00 90.81 209 ILE A C 1
ATOM 1634 O O . ILE A 1 209 ? 11.862 10.628 -28.242 1.00 90.81 209 ILE A O 1
ATOM 1638 N N . ALA A 1 210 ? 10.986 8.958 -29.480 1.00 90.69 210 ALA A N 1
ATOM 1639 C CA . ALA A 1 210 ? 11.247 7.874 -28.545 1.00 90.69 210 ALA A CA 1
ATOM 1640 C C . ALA A 1 210 ? 12.331 6.954 -29.113 1.00 90.69 210 ALA A C 1
ATOM 1642 O O . ALA A 1 210 ? 12.265 6.567 -30.281 1.00 90.69 210 ALA A O 1
ATOM 1643 N N . VAL A 1 211 ? 13.316 6.595 -28.294 1.00 90.31 211 VAL A N 1
ATOM 1644 C CA . VAL A 1 211 ? 14.376 5.646 -28.650 1.00 90.31 211 VAL A CA 1
ATOM 1645 C C . VAL A 1 211 ? 14.403 4.543 -27.603 1.00 90.31 211 VAL A C 1
ATOM 1647 O O . VAL A 1 211 ? 14.500 4.828 -26.413 1.00 90.31 211 VAL A O 1
ATOM 1650 N N . SER A 1 212 ? 14.303 3.289 -28.041 1.00 92.94 212 SER A N 1
ATOM 1651 C CA . SER A 1 212 ? 14.372 2.120 -27.161 1.00 92.94 212 SER A CA 1
ATOM 1652 C C . SER A 1 212 ? 15.721 1.428 -27.289 1.00 92.94 212 SER A C 1
ATOM 1654 O O . SER A 1 212 ? 16.246 1.264 -28.392 1.00 92.94 212 SER A O 1
ATOM 1656 N N . THR A 1 213 ? 16.256 0.989 -26.158 1.00 91.94 213 THR A N 1
ATOM 1657 C CA . THR A 1 213 ? 17.482 0.191 -26.076 1.00 91.94 213 THR A CA 1
ATOM 1658 C C . THR A 1 213 ? 17.246 -1.309 -26.264 1.00 91.94 213 THR A C 1
ATOM 1660 O O . THR A 1 213 ? 18.217 -2.050 -26.394 1.00 91.94 213 THR A O 1
ATOM 1663 N N . ALA A 1 214 ? 15.993 -1.773 -26.340 1.00 90.44 214 ALA A N 1
ATOM 1664 C CA . ALA A 1 214 ? 15.655 -3.198 -26.429 1.00 90.44 214 ALA A CA 1
ATOM 1665 C C . ALA A 1 214 ? 16.366 -3.910 -27.594 1.00 90.44 214 ALA A C 1
ATOM 1667 O O . ALA A 1 214 ? 16.931 -4.991 -27.424 1.00 90.44 214 ALA A O 1
ATOM 1668 N N . ASN A 1 215 ? 16.403 -3.248 -28.755 1.00 89.62 215 ASN A N 1
ATOM 1669 C CA . ASN A 1 215 ? 17.035 -3.738 -29.984 1.00 89.62 215 ASN A CA 1
ATOM 1670 C C . ASN A 1 215 ? 18.350 -3.010 -30.307 1.00 89.62 215 ASN A C 1
ATOM 1672 O O . ASN A 1 215 ? 18.776 -2.990 -31.463 1.00 89.62 215 ASN A O 1
ATOM 1676 N N . ALA A 1 216 ? 18.974 -2.360 -29.320 1.00 89.44 216 ALA A N 1
ATOM 1677 C CA . ALA A 1 216 ? 20.264 -1.721 -29.537 1.00 89.44 216 ALA A CA 1
ATOM 1678 C C . ALA A 1 216 ? 21.324 -2.780 -29.905 1.00 89.44 216 ALA A C 1
ATOM 1680 O O . ALA A 1 216 ? 21.292 -3.889 -29.359 1.00 89.44 216 ALA A O 1
ATOM 1681 N N . PRO A 1 217 ? 22.263 -2.466 -30.819 1.00 89.19 217 PRO A N 1
ATOM 1682 C CA . PRO A 1 217 ? 23.261 -3.408 -31.324 1.00 89.19 217 PRO A CA 1
ATOM 1683 C C . PRO A 1 217 ? 24.406 -3.623 -30.316 1.00 89.19 217 PRO A C 1
ATOM 1685 O O . PRO A 1 217 ? 25.576 -3.462 -30.652 1.00 89.19 217 PRO A O 1
ATOM 1688 N N . PHE A 1 218 ? 24.069 -3.948 -29.068 1.00 89.06 218 PHE A N 1
ATOM 1689 C CA . PHE A 1 218 ? 25.022 -4.271 -28.011 1.00 89.06 218 PHE A CA 1
ATOM 1690 C C . PHE A 1 218 ? 25.435 -5.737 -28.109 1.00 89.06 218 PHE A C 1
ATOM 1692 O O . PHE A 1 218 ? 24.580 -6.624 -28.206 1.00 89.06 218 PHE A O 1
ATOM 1699 N N . THR A 1 219 ? 26.740 -6.004 -28.051 1.00 92.50 219 THR A N 1
ATOM 1700 C CA . THR A 1 219 ? 27.226 -7.354 -27.748 1.00 92.50 219 THR A CA 1
ATOM 1701 C C . THR A 1 219 ? 26.966 -7.676 -26.269 1.00 92.50 219 THR A C 1
ATOM 1703 O O . THR A 1 219 ? 26.815 -6.749 -25.473 1.00 92.50 219 THR A O 1
ATOM 1706 N N . PRO A 1 220 ? 26.954 -8.958 -25.851 1.00 89.81 220 PRO A N 1
ATOM 1707 C CA . PRO A 1 220 ? 26.795 -9.309 -24.434 1.00 89.81 220 PRO A CA 1
ATOM 1708 C C . PRO A 1 220 ? 27.827 -8.626 -23.526 1.00 89.81 220 PRO A C 1
ATOM 1710 O O . PRO A 1 220 ? 27.516 -8.213 -22.417 1.00 89.81 220 PRO A O 1
ATOM 1713 N N . ARG A 1 221 ? 29.051 -8.438 -24.033 1.00 91.69 221 ARG A N 1
ATOM 1714 C CA . ARG A 1 221 ? 30.099 -7.709 -23.320 1.00 91.69 221 ARG A CA 1
ATOM 1715 C C . ARG A 1 221 ? 29.770 -6.223 -23.169 1.00 91.69 221 ARG A C 1
ATOM 1717 O O . ARG A 1 221 ? 29.980 -5.680 -22.092 1.00 91.69 221 ARG A O 1
ATOM 1724 N N . ASP A 1 222 ? 29.272 -5.580 -24.227 1.00 91.12 222 ASP A N 1
ATOM 1725 C CA . ASP A 1 222 ? 28.871 -4.169 -24.163 1.00 91.12 222 ASP A CA 1
ATOM 1726 C C . ASP A 1 222 ? 27.719 -3.977 -23.176 1.00 91.12 222 ASP A C 1
ATOM 1728 O O . ASP A 1 222 ? 27.698 -3.001 -22.436 1.00 91.12 222 ASP A O 1
ATOM 1732 N N . GLU A 1 223 ? 26.771 -4.914 -23.156 1.00 89.38 223 GLU A N 1
ATOM 1733 C CA . GLU A 1 223 ? 25.639 -4.902 -22.234 1.00 89.38 223 GLU A CA 1
ATOM 1734 C C . GLU A 1 223 ? 26.095 -4.980 -20.774 1.00 89.38 223 GLU A C 1
ATOM 1736 O O . GLU A 1 223 ? 25.738 -4.099 -19.994 1.00 89.38 223 GLU A O 1
ATOM 1741 N N . ASP A 1 224 ? 26.942 -5.952 -20.426 1.00 88.75 224 ASP A N 1
ATOM 1742 C CA . ASP A 1 224 ? 27.493 -6.090 -19.072 1.00 88.75 224 ASP A CA 1
ATOM 1743 C C . ASP A 1 224 ? 28.332 -4.869 -18.663 1.00 88.75 224 ASP A C 1
ATOM 1745 O O . ASP A 1 224 ? 28.187 -4.343 -17.552 1.00 88.75 224 ASP A O 1
ATOM 1749 N N . ASP A 1 225 ? 29.198 -4.384 -19.561 1.00 89.31 225 ASP A N 1
ATOM 1750 C CA . ASP A 1 225 ? 30.060 -3.228 -19.302 1.00 89.31 225 ASP A CA 1
ATOM 1751 C C . ASP A 1 225 ? 29.223 -1.949 -19.096 1.00 89.31 225 ASP A C 1
ATOM 1753 O O . ASP A 1 225 ? 29.463 -1.192 -18.147 1.00 89.31 225 ASP A O 1
ATOM 1757 N N . LEU A 1 226 ? 28.204 -1.714 -19.933 1.00 87.94 226 LEU A N 1
ATOM 1758 C CA . LEU A 1 226 ? 27.305 -0.563 -19.817 1.00 87.94 226 LEU A CA 1
ATOM 1759 C C . LEU A 1 226 ? 26.397 -0.663 -18.586 1.00 87.94 226 LEU A C 1
ATOM 1761 O O . LEU A 1 226 ? 26.257 0.328 -17.867 1.00 87.94 226 LEU A O 1
ATOM 1765 N N . GLN A 1 227 ? 25.820 -1.835 -18.305 1.00 89.50 227 GLN A N 1
ATOM 1766 C CA . GLN A 1 227 ? 24.987 -2.062 -17.121 1.00 89.50 227 GLN A CA 1
ATOM 1767 C C . GLN A 1 227 ? 25.782 -1.775 -15.844 1.00 89.50 227 GLN A C 1
ATOM 1769 O O . GLN A 1 227 ? 25.325 -1.022 -14.981 1.00 89.50 227 GLN A O 1
ATOM 1774 N N . ARG A 1 228 ? 27.013 -2.295 -15.753 1.00 85.12 228 ARG A N 1
ATOM 1775 C CA . ARG A 1 228 ? 27.919 -2.042 -14.626 1.00 85.12 228 ARG A CA 1
ATOM 1776 C C . ARG A 1 228 ? 28.277 -0.564 -14.499 1.00 85.12 228 ARG A C 1
ATOM 1778 O O . ARG A 1 228 ? 28.322 -0.033 -13.391 1.00 85.12 228 ARG A O 1
ATOM 1785 N N . TYR A 1 229 ? 28.551 0.110 -15.612 1.00 85.38 229 TYR A N 1
ATOM 1786 C CA . TYR A 1 229 ? 28.885 1.533 -15.613 1.00 85.38 229 TYR A CA 1
ATOM 1787 C C . TYR A 1 229 ? 27.731 2.407 -15.093 1.00 85.38 229 TYR A C 1
ATOM 1789 O O . TYR A 1 229 ? 27.943 3.303 -14.262 1.00 85.38 229 TYR A O 1
ATOM 1797 N N . ILE A 1 230 ? 26.514 2.118 -15.561 1.00 85.31 230 ILE A N 1
ATOM 1798 C CA . ILE A 1 230 ? 25.278 2.812 -15.186 1.00 85.31 230 ILE A CA 1
ATOM 1799 C C . ILE A 1 230 ? 24.969 2.611 -13.693 1.00 85.31 230 ILE A C 1
ATOM 1801 O O . ILE A 1 230 ? 24.736 3.608 -13.004 1.00 85.31 230 ILE A O 1
ATOM 1805 N N . ASP A 1 231 ? 25.054 1.377 -13.182 1.00 78.62 231 ASP A N 1
ATOM 1806 C CA . ASP A 1 231 ? 24.750 1.037 -11.777 1.00 78.62 231 ASP A CA 1
ATOM 1807 C C . ASP A 1 231 ? 25.749 1.668 -10.791 1.00 78.62 231 ASP A C 1
ATOM 1809 O O . ASP A 1 231 ? 25.369 2.235 -9.761 1.00 78.62 231 ASP A O 1
ATOM 1813 N N . VAL A 1 232 ? 27.044 1.653 -11.136 1.00 64.19 232 VAL A N 1
ATOM 1814 C CA . VAL A 1 232 ? 28.109 2.149 -10.251 1.00 64.19 232 VAL A CA 1
ATOM 1815 C C . VAL A 1 232 ? 28.143 3.674 -10.177 1.00 64.19 232 VAL A C 1
ATOM 1817 O O . VAL A 1 232 ? 28.407 4.213 -9.101 1.00 64.19 232 VAL A O 1
ATOM 1820 N N . THR A 1 233 ? 27.907 4.397 -11.281 1.00 59.66 233 THR A N 1
ATOM 1821 C CA . THR A 1 233 ? 28.288 5.823 -11.302 1.00 59.66 233 THR A CA 1
ATOM 1822 C C . THR A 1 233 ? 27.420 6.798 -12.090 1.00 59.66 233 THR A C 1
ATOM 1824 O O . THR A 1 233 ? 27.548 7.983 -11.795 1.00 59.66 233 THR A O 1
ATOM 1827 N N . ARG A 1 234 ? 26.578 6.415 -13.070 1.00 71.88 234 ARG A N 1
ATOM 1828 C CA . ARG A 1 234 ? 26.001 7.424 -13.999 1.00 71.88 234 ARG A CA 1
ATOM 1829 C C . ARG A 1 234 ? 24.623 7.107 -14.590 1.00 71.88 234 ARG A C 1
ATOM 1831 O O . ARG A 1 234 ? 24.460 7.129 -15.806 1.00 71.88 234 ARG A O 1
ATOM 1838 N N . GLY A 1 235 ? 23.593 6.966 -13.759 1.00 75.81 235 GLY A N 1
ATOM 1839 C CA . GLY A 1 235 ? 22.209 7.080 -14.255 1.00 75.81 235 GLY A CA 1
ATOM 1840 C C . GLY A 1 235 ? 21.902 8.448 -14.896 1.00 75.81 235 GLY A C 1
ATOM 1841 O O . GLY A 1 235 ? 21.020 8.562 -15.739 1.00 75.81 235 GLY A O 1
ATOM 1842 N N . GLU A 1 236 ? 22.694 9.475 -14.572 1.00 83.56 236 GLU A N 1
ATOM 1843 C CA . GLU A 1 236 ? 22.639 10.811 -15.182 1.00 83.56 236 GLU A CA 1
ATOM 1844 C C . GLU A 1 236 ? 22.893 10.806 -16.698 1.00 83.56 236 GLU A C 1
ATOM 1846 O O . GLU A 1 236 ? 22.454 11.726 -17.382 1.00 83.56 236 GLU A O 1
ATOM 1851 N N . ILE A 1 237 ? 23.545 9.767 -17.250 1.00 85.75 237 ILE A N 1
ATOM 1852 C CA . ILE A 1 237 ? 23.837 9.677 -18.691 1.00 85.75 237 ILE A CA 1
ATOM 1853 C C . ILE A 1 237 ? 22.582 9.805 -19.561 1.00 85.75 237 ILE A C 1
ATOM 1855 O O . ILE A 1 237 ? 22.642 10.357 -20.657 1.00 85.75 237 ILE A O 1
ATOM 1859 N N . PHE A 1 238 ? 21.439 9.348 -19.047 1.00 84.56 238 PHE A N 1
ATOM 1860 C CA . PHE A 1 238 ? 20.152 9.405 -19.735 1.00 84.56 238 PHE A CA 1
ATOM 1861 C C . PHE A 1 238 ? 19.503 10.793 -19.717 1.00 84.56 238 PHE A C 1
ATOM 1863 O O . PHE A 1 238 ? 18.559 11.028 -20.466 1.00 84.56 238 PHE A O 1
ATOM 1870 N N . PHE A 1 239 ? 20.011 11.713 -18.897 1.00 83.62 239 PHE A N 1
ATOM 1871 C CA . PHE A 1 239 ? 19.423 13.033 -18.674 1.00 83.62 239 PHE A CA 1
ATOM 1872 C C . PHE A 1 239 ? 20.309 14.186 -19.161 1.00 83.62 239 PHE A C 1
ATOM 1874 O O . PHE A 1 239 ? 19.874 15.336 -19.134 1.00 83.62 239 PHE A O 1
ATOM 1881 N N . PHE A 1 240 ? 21.522 13.910 -19.653 1.00 78.56 240 PHE A N 1
ATOM 1882 C CA . PHE A 1 240 ? 22.353 14.946 -20.261 1.00 78.56 240 PHE A CA 1
ATOM 1883 C C . PHE A 1 240 ? 21.876 15.300 -21.670 1.00 78.56 240 PHE A C 1
ATOM 1885 O O . PHE A 1 240 ? 21.762 14.456 -22.560 1.00 78.56 240 PHE A O 1
ATOM 1892 N N . THR A 1 241 ? 21.703 16.595 -21.913 1.00 60.12 241 THR A N 1
ATOM 1893 C CA . THR A 1 241 ? 21.720 17.154 -23.263 1.00 60.12 241 THR A CA 1
ATOM 1894 C C . THR A 1 241 ? 23.162 17.286 -23.739 1.00 60.12 241 THR A C 1
ATOM 1896 O O . THR A 1 241 ? 24.003 17.860 -23.050 1.00 60.12 241 THR A O 1
ATOM 1899 N N . TRP A 1 242 ? 23.440 16.827 -24.962 1.00 47.38 242 TRP A N 1
ATOM 1900 C CA . TRP A 1 242 ? 24.741 16.901 -25.656 1.00 47.38 242 TRP A CA 1
ATOM 1901 C C . TRP A 1 242 ? 25.250 18.349 -25.906 1.00 47.38 242 TRP A C 1
ATOM 1903 O O . TRP A 1 242 ? 26.138 18.572 -26.715 1.00 47.38 242 TRP A O 1
ATOM 1913 N N . GLY A 1 243 ? 24.669 19.356 -25.245 1.00 47.44 243 GLY A N 1
ATOM 1914 C CA . GLY A 1 243 ? 25.157 20.736 -25.202 1.00 47.44 243 GLY A CA 1
ATOM 1915 C C . GLY A 1 243 ? 26.096 21.033 -24.024 1.00 47.44 243 GLY A C 1
ATOM 1916 O O . GLY A 1 243 ? 26.875 21.976 -24.123 1.00 47.44 243 GLY A O 1
ATOM 1917 N N . ASP A 1 244 ? 26.074 20.231 -22.950 1.00 48.28 244 ASP A N 1
ATOM 1918 C CA . ASP A 1 244 ? 26.876 20.473 -21.731 1.00 48.28 244 ASP A CA 1
ATOM 1919 C C . ASP A 1 244 ? 28.257 19.797 -21.737 1.00 48.28 244 ASP A C 1
ATOM 1921 O O . ASP A 1 244 ? 29.165 20.194 -21.007 1.00 48.28 244 ASP A O 1
ATOM 1925 N N . LEU A 1 245 ? 28.465 18.804 -22.601 1.00 45.00 245 LEU A N 1
ATOM 1926 C CA . LEU A 1 245 ? 29.772 18.193 -22.841 1.00 45.00 245 LEU A CA 1
ATOM 1927 C C . LEU A 1 245 ? 30.335 18.802 -24.123 1.00 45.00 245 LEU A C 1
ATOM 1929 O O . LEU A 1 245 ? 30.144 18.277 -25.213 1.00 45.00 245 LEU A O 1
ATOM 1933 N N . GLY A 1 246 ? 30.935 19.984 -23.982 1.00 38.84 246 GLY A N 1
ATOM 1934 C CA . GLY A 1 246 ? 31.305 20.853 -25.095 1.00 38.84 246 GLY A CA 1
ATOM 1935 C C . GLY A 1 246 ? 31.975 20.151 -26.281 1.00 38.84 246 GLY A C 1
ATOM 1936 O O . GLY A 1 246 ? 32.958 19.432 -26.125 1.00 38.84 246 GLY A O 1
ATOM 1937 N N . GLY A 1 247 ? 31.504 20.467 -27.488 1.00 35.56 247 GLY A N 1
ATOM 1938 C CA . GLY A 1 247 ? 32.254 20.187 -28.707 1.00 35.56 247 GLY A CA 1
ATOM 1939 C C . GLY A 1 247 ? 31.397 20.012 -29.950 1.00 35.56 247 GLY A C 1
ATOM 1940 O O . GLY A 1 247 ? 30.828 18.959 -30.172 1.00 35.56 247 GLY A O 1
ATOM 1941 N N . ARG A 1 248 ? 31.379 21.060 -30.780 1.00 38.09 248 ARG A N 1
ATOM 1942 C CA . ARG A 1 248 ? 31.189 21.038 -32.239 1.00 38.09 248 ARG A CA 1
ATOM 1943 C C . ARG A 1 248 ? 31.300 19.645 -32.882 1.00 3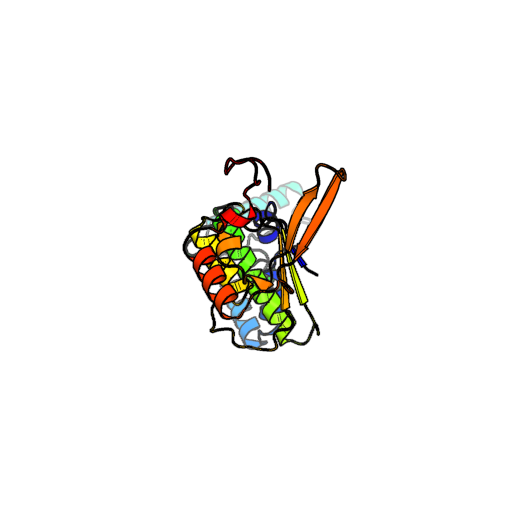8.09 248 ARG A C 1
ATOM 1945 O O . ARG A 1 248 ? 32.366 19.051 -32.821 1.00 38.09 248 ARG A O 1
ATOM 1952 N N . GLY A 1 249 ? 30.232 19.274 -33.589 1.00 37.78 249 GLY A N 1
ATOM 1953 C CA . GLY A 1 249 ? 30.222 18.560 -34.868 1.00 37.78 249 GLY A CA 1
ATOM 1954 C C . GLY A 1 249 ? 31.107 17.325 -35.017 1.00 37.78 249 GLY A C 1
ATOM 1955 O O . GLY A 1 249 ? 32.318 17.452 -35.161 1.00 37.78 249 GLY A O 1
ATOM 1956 N N . CYS A 1 250 ? 30.447 16.180 -35.173 1.00 33.56 250 CYS A N 1
ATOM 1957 C CA . CYS A 1 250 ? 30.742 15.196 -36.212 1.00 33.56 250 CYS A CA 1
ATOM 1958 C C . CYS A 1 250 ? 29.414 14.605 -36.689 1.00 33.56 250 CYS A C 1
ATOM 1960 O O . CYS A 1 250 ? 28.588 14.272 -35.811 1.00 33.56 250 CYS A O 1
#

Foldseek 3Di:
DDEDDLVCLLVLQVDLVNRLCVVVLVVVVVPDDPVVQVVVLVVLVVVFVVVQPPPVQVVVQVVVQVVQCVPVNPVPGDRDTDTDPDNHPVVVSSVDHDAPPVNPHGSNPDQSQVSLVVRLVSVVVVLVCCQVVPVDPAEEAEYEASCPRHDLVRLLVSLCVVQVVPVPPPDPRRRYDYHYDHPDLSNLLNHQQQQDKAWDQDPVVRDIDIDGNVPPPDDPVNSVVVNVCSNPDPSVVSVDDPVVVDDDDD

pLDDT: mean 80.57, std 13.29, range [33.56, 94.19]